Protein AF-0000000075924647 (afdb_homodimer)

pLDDT: mean 78.81, std 23.36, range [25.06, 97.94]

Foldseek 3Di:
DQPPPVLVVVLVVCVVPVDAAEEALADPVRQVVLLVQLVDPVSLVVSLVVVVVSCVNRVHQEYEYEQHALVCNVSSLSSLQVCCVRPVVRHFYEYEAEPDPVRCVRHPVVSRVVRGPYYHYDPVPPDPPDPPCCPPVVPPDPDPPPPD/DPPPPVLVVVLVVCVVPVDAAEEALADPVRQVVLLVQLVDPVSLVVSLVVVVVSCVNRVHQEYEYEQHALVCNVSSLSSLQVCCVRPVVRHFYEYEAEPDPVRCVRHPVVSRVVRGPYYHYDPVPPDPPDPPCCPPVVPPDPDPPPPD

Radius of gyration: 19.47 Å; Cα contacts (8 Å, |Δi|>4): 465; chains: 2; bounding box: 69×45×37 Å

Organism: Rhipicephalus microplus (NCBI:txid6941)

Secondary structure (DSSP, 8-state):
----HHHHHHHHHHHHHT-EEEEEEE-TT-HHHHHHHHT-HHHHHHHHHHHHHHHHHH--SEEEEEPPPGGGHHHHHHHHHHHHHHHTTTSEEEEEEE--HHHHTTS-HHHHHHH-SEEEEE-TT--SSS------TTS----S----/----HHHHHHHHHHHHHT-EEEEEEE-TT-HHHHHHHHT-HHHHHHHHHHHHHHHHHH--SEEEEEPPPGGGHHHHHHHHHHHHHHHTTTSEEEEEEE--HHHHTTS-HHHHHHH-SEEEEE-TT--SSS---TT-S-SS---S----

InterPro domains:
  IPR001223 Glycoside hydrolase family 18, catalytic domain [PF00704] (23-138)
  IPR017853 Glycoside hydrolase superfamily [SSF51445] (18-142)

Structure (mmCIF, N/CA/C/O backbone):
data_AF-0000000075924647-model_v1
#
loop_
_entity.id
_entity.type
_entity.pdbx_description
1 polymer 'GH18 domain-containing protein'
#
loop_
_atom_site.group_PDB
_atom_site.id
_atom_site.type_symbol
_atom_site.label_atom_id
_atom_site.label_alt_id
_atom_site.label_comp_id
_atom_site.label_asym_id
_atom_site.label_entity_id
_atom_site.label_seq_id
_atom_site.pdbx_PDB_ins_code
_atom_site.Cartn_x
_atom_site.Cartn_y
_atom_site.Cartn_z
_atom_site.occupancy
_atom_site.B_iso_or_equiv
_atom_site.auth_seq_id
_atom_site.auth_comp_id
_atom_site.auth_asym_id
_atom_site.auth_atom_id
_atom_site.pdbx_PDB_model_num
ATOM 1 N N . MET A 1 1 ? 24.219 -13.164 -2.479 1 27.59 1 MET A N 1
ATOM 2 C CA . MET A 1 1 ? 23.672 -12.047 -3.24 1 27.59 1 MET A CA 1
ATOM 3 C C . MET A 1 1 ? 23.078 -11 -2.309 1 27.59 1 MET A C 1
ATOM 5 O O . MET A 1 1 ? 22.156 -11.297 -1.538 1 27.59 1 MET A O 1
ATOM 9 N N . ALA A 1 2 ? 23.906 -10.18 -1.831 1 34.69 2 ALA A N 1
ATOM 10 C CA . ALA A 1 2 ? 23.484 -9.117 -0.918 1 34.69 2 ALA A CA 1
ATOM 11 C C . ALA A 1 2 ? 22.172 -8.484 -1.387 1 34.69 2 ALA A C 1
ATOM 13 O O . ALA A 1 2 ? 21.969 -8.273 -2.586 1 34.69 2 ALA A O 1
ATOM 14 N N . GLY A 1 3 ? 21.016 -8.742 -0.921 1 43.16 3 GLY A N 1
ATOM 15 C CA . GLY A 1 3 ? 19.75 -8.102 -1.27 1 43.16 3 GLY A CA 1
ATOM 16 C C . GLY A 1 3 ? 19.922 -6.66 -1.705 1 43.16 3 GLY A C 1
ATOM 17 O O . GLY A 1 3 ? 20.969 -6.059 -1.482 1 43.16 3 GLY A O 1
ATOM 18 N N . PRO A 1 4 ? 19.203 -6.25 -2.67 1 51.31 4 PRO A N 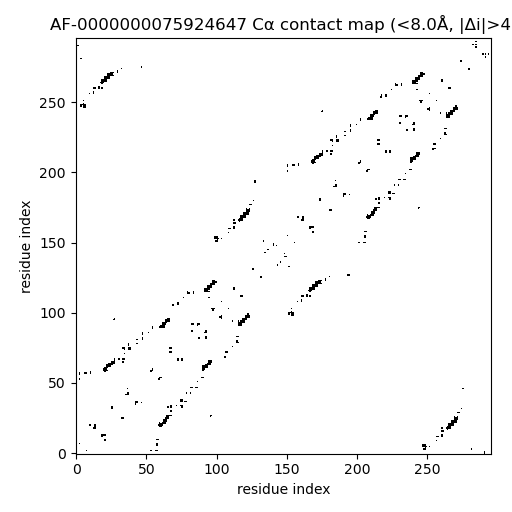1
ATOM 19 C CA . PRO A 1 4 ? 19.453 -4.867 -3.082 1 51.31 4 PRO A CA 1
ATOM 20 C C . PRO A 1 4 ? 19.625 -3.916 -1.896 1 51.31 4 PRO A C 1
ATOM 22 O O . PRO A 1 4 ? 18.984 -4.113 -0.854 1 51.31 4 PRO A O 1
ATOM 25 N N . GLU A 1 5 ? 20.797 -3.201 -1.923 1 58.12 5 GLU A N 1
ATOM 26 C CA . GLU A 1 5 ? 21.25 -2.225 -0.936 1 58.12 5 GLU A CA 1
ATOM 27 C C . GLU A 1 5 ? 20.078 -1.382 -0.423 1 58.12 5 GLU A C 1
ATOM 29 O O . GLU A 1 5 ? 19.969 -1.14 0.781 1 58.12 5 GLU A O 1
ATOM 34 N N . PRO A 1 6 ? 19.172 -1.123 -1.335 1 59.31 6 PRO A N 1
ATOM 35 C CA . PRO A 1 6 ? 18.125 -0.248 -0.796 1 59.31 6 PRO A CA 1
ATOM 36 C C . PRO A 1 6 ? 17.266 -0.94 0.252 1 59.31 6 PRO A C 1
ATOM 38 O O . PRO A 1 6 ? 16.922 -0.342 1.278 1 59.31 6 PRO A O 1
ATOM 41 N N . VAL A 1 7 ? 17.062 -2.207 0.023 1 66.06 7 VAL A N 1
ATOM 42 C CA . VAL A 1 7 ? 16.203 -2.922 0.96 1 66.06 7 VAL A CA 1
ATOM 43 C C . VAL A 1 7 ? 16.938 -3.121 2.285 1 66.06 7 VAL A C 1
ATOM 45 O O . VAL A 1 7 ? 16.312 -3.152 3.348 1 66.06 7 VAL A O 1
ATOM 48 N N . ARG A 1 8 ? 18.266 -3.039 2.148 1 74.25 8 ARG A N 1
ATOM 49 C CA . ARG A 1 8 ? 19.031 -3.195 3.379 1 74.25 8 ARG A CA 1
ATOM 50 C C . ARG A 1 8 ? 18.859 -1.988 4.293 1 74.25 8 ARG A C 1
ATOM 52 O O . ARG A 1 8 ? 18.797 -2.133 5.516 1 74.25 8 ARG A O 1
ATOM 59 N N . VAL A 1 9 ? 18.859 -0.876 3.658 1 79.38 9 VAL A N 1
ATOM 60 C CA . VAL A 1 9 ? 18.688 0.337 4.453 1 79.38 9 VAL A CA 1
ATOM 61 C C . VAL A 1 9 ? 17.312 0.353 5.094 1 79.38 9 VAL A C 1
ATOM 63 O O . VAL A 1 9 ? 17.156 0.744 6.254 1 79.38 9 VAL A O 1
ATOM 66 N N . LEU A 1 10 ? 16.359 -0.121 4.332 1 86.94 10 LEU A N 1
ATOM 67 C CA . LEU A 1 10 ? 15 -0.194 4.863 1 86.94 10 LEU A CA 1
ATOM 68 C C . LEU A 1 10 ? 14.914 -1.224 5.988 1 86.94 10 LEU A C 1
ATOM 70 O O . LEU A 1 10 ? 14.25 -0.987 7 1 86.94 10 LEU A O 1
ATOM 74 N N . TYR A 1 11 ? 15.68 -2.258 5.801 1 86 11 TYR A N 1
ATOM 75 C CA . TYR A 1 11 ? 15.719 -3.324 6.797 1 86 11 TYR A CA 1
ATOM 76 C C . TYR A 1 11 ? 16.344 -2.834 8.094 1 86 11 TYR A C 1
ATOM 78 O O . TYR A 1 11 ? 15.828 -3.102 9.18 1 86 11 TYR A O 1
ATOM 86 N N . THR A 1 12 ? 17.359 -2.123 7.984 1 86 12 THR A N 1
ATOM 87 C CA . THR A 1 12 ? 18.016 -1.58 9.172 1 86 12 THR A CA 1
ATOM 88 C C . THR A 1 12 ? 17.094 -0.59 9.891 1 86 12 THR A C 1
ATOM 90 O O . THR A 1 12 ? 17.016 -0.589 11.117 1 86 12 THR A O 1
ATOM 93 N N . GLY A 1 13 ? 16.484 0.26 9.164 1 86.56 13 GLY A N 1
ATOM 94 C CA . GLY A 1 13 ? 15.531 1.198 9.742 1 86.56 13 GLY A CA 1
ATOM 95 C C . GLY A 1 13 ? 14.43 0.52 10.531 1 86.56 13 GLY A C 1
ATOM 96 O O . GLY A 1 13 ? 14.078 0.962 11.625 1 86.56 13 GLY A O 1
ATOM 97 N N . ARG A 1 14 ? 13.883 -0.555 9.945 1 88.88 14 ARG A N 1
ATOM 98 C CA . ARG A 1 14 ? 12.828 -1.299 10.617 1 88.88 14 ARG A CA 1
ATOM 99 C C . ARG A 1 14 ? 13.328 -1.889 11.938 1 88.88 14 ARG A C 1
ATOM 101 O O . ARG A 1 14 ? 12.641 -1.822 12.953 1 88.88 14 ARG A O 1
ATOM 108 N N . LEU A 1 15 ? 14.531 -2.471 11.906 1 87.25 15 LEU A N 1
ATOM 109 C CA . LEU A 1 15 ? 15.078 -3.121 13.094 1 87.25 15 LEU A CA 1
ATOM 110 C C . LEU A 1 15 ? 15.32 -2.105 14.211 1 87.25 15 LEU A C 1
ATOM 112 O O . LEU A 1 15 ? 15.047 -2.387 15.375 1 87.25 15 LEU A O 1
ATOM 116 N N . LEU A 1 16 ? 15.703 -0.936 13.859 1 90.75 16 LEU A N 1
ATOM 117 C CA . LEU A 1 16 ? 16.094 0.077 14.836 1 90.75 16 LEU A CA 1
ATOM 118 C C . LEU A 1 16 ? 14.859 0.752 15.43 1 90.75 16 LEU A C 1
ATOM 120 O O . LEU A 1 16 ? 14.898 1.265 16.547 1 90.75 16 LEU A O 1
ATOM 124 N N . ASN A 1 17 ? 13.703 0.757 14.742 1 93.56 17 ASN A N 1
ATOM 125 C CA . ASN A 1 17 ? 12.578 1.587 15.148 1 93.56 17 ASN A CA 1
ATOM 126 C C . ASN A 1 17 ? 11.328 0.748 15.414 1 93.56 17 ASN A C 1
ATOM 128 O O . ASN A 1 17 ? 10.312 1.269 15.875 1 93.56 17 ASN A O 1
ATOM 132 N N . GLY A 1 18 ? 11.328 -0.566 15.125 1 93.88 18 GLY A N 1
ATOM 133 C CA . GLY A 1 18 ? 10.172 -1.422 15.328 1 93.88 18 GLY A CA 1
ATOM 134 C C . GLY A 1 18 ? 9.055 -1.165 14.336 1 93.88 18 GLY A C 1
ATOM 135 O O . GLY A 1 18 ? 7.871 -1.25 14.68 1 93.88 18 GLY A O 1
ATOM 136 N N . VAL A 1 19 ? 9.398 -0.705 13.148 1 95.69 19 VAL A N 1
ATOM 137 C CA . VAL A 1 19 ? 8.453 -0.4 12.086 1 95.69 19 VAL A CA 1
ATOM 138 C C . VAL A 1 19 ? 8.234 -1.636 11.211 1 95.69 19 VAL A C 1
ATOM 140 O O . VAL A 1 19 ? 9.172 -2.406 10.977 1 95.69 19 VAL A O 1
ATOM 143 N N . HIS A 1 20 ? 7.023 -1.851 10.82 1 95.62 20 HIS A N 1
ATOM 144 C CA . HIS A 1 20 ? 6.719 -2.934 9.891 1 95.62 20 HIS A CA 1
ATOM 145 C C . HIS A 1 20 ? 7.082 -2.551 8.461 1 95.62 20 HIS A C 1
ATOM 147 O O . HIS A 1 20 ? 6.863 -1.412 8.039 1 95.62 20 HIS A O 1
ATOM 153 N N . LEU A 1 21 ? 7.617 -3.527 7.789 1 94.44 21 LEU A N 1
ATOM 154 C CA . LEU A 1 21 ? 8.062 -3.309 6.418 1 94.44 21 LEU A CA 1
ATOM 155 C C . LEU A 1 21 ? 7.301 -4.207 5.449 1 94.44 21 LEU A C 1
ATOM 157 O O . LEU A 1 21 ? 7.242 -5.422 5.641 1 94.44 21 LEU A O 1
ATOM 161 N N . VAL A 1 22 ? 6.68 -3.566 4.418 1 94.81 22 VAL A N 1
ATOM 162 C CA . VAL A 1 22 ? 6 -4.328 3.377 1 94.81 22 VAL A CA 1
ATOM 163 C C . VAL A 1 22 ? 6.496 -3.881 2.002 1 94.81 22 VAL A C 1
ATOM 165 O O . VAL A 1 22 ? 7.117 -2.824 1.874 1 94.81 22 VAL A O 1
ATOM 168 N N . LEU A 1 23 ? 6.285 -4.77 1.056 1 92.5 23 LEU A N 1
ATOM 169 C CA . LEU A 1 23 ? 6.699 -4.508 -0.319 1 92.5 23 LEU A CA 1
ATOM 170 C C . LEU A 1 23 ? 5.488 -4.426 -1.244 1 92.5 23 LEU A C 1
ATOM 172 O O . LEU A 1 23 ? 4.57 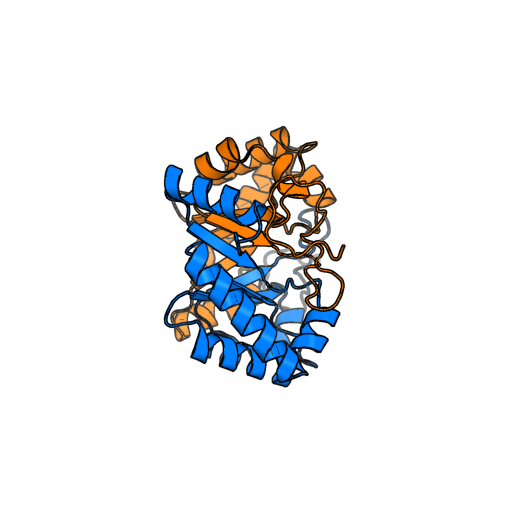-5.242 -1.141 1 92.5 23 LEU A O 1
ATOM 176 N N . SER A 1 24 ? 5.426 -3.379 -2.035 1 93.25 24 SER A N 1
ATOM 177 C CA . SER A 1 24 ? 4.539 -3.387 -3.197 1 93.25 24 SER A CA 1
ATOM 178 C C . SER A 1 24 ? 5.27 -3.883 -4.441 1 93.25 24 SER A C 1
ATOM 180 O O . SER A 1 24 ? 6.07 -3.154 -5.027 1 93.25 24 SER A O 1
ATOM 182 N N . ALA A 1 25 ? 5.016 -5.09 -4.836 1 92.5 25 ALA A N 1
ATOM 183 C CA . ALA A 1 25 ? 5.766 -5.758 -5.895 1 92.5 25 ALA A CA 1
ATOM 184 C C . ALA A 1 25 ? 5.281 -5.316 -7.273 1 92.5 25 ALA A C 1
ATOM 186 O O . ALA A 1 25 ? 6.066 -5.258 -8.227 1 92.5 25 ALA A O 1
ATOM 187 N N . ILE A 1 26 ? 4.004 -5.16 -7.414 1 91.56 26 ILE A N 1
ATOM 188 C CA . ILE A 1 26 ? 3.4 -4.613 -8.625 1 91.56 26 ILE A CA 1
ATOM 189 C C . ILE A 1 26 ? 2.344 -3.574 -8.25 1 91.56 26 ILE A C 1
ATOM 191 O O . ILE A 1 26 ? 1.341 -3.9 -7.613 1 91.56 26 ILE A O 1
ATOM 195 N N . SER A 1 27 ? 2.572 -2.389 -8.703 1 89.94 27 SER A N 1
ATOM 196 C CA . SER A 1 27 ? 1.678 -1.284 -8.367 1 89.94 27 SER A CA 1
ATOM 197 C C . SER A 1 27 ? 0.542 -1.173 -9.383 1 89.94 27 SER A C 1
ATOM 199 O O . SER A 1 27 ? 0.642 -1.691 -10.5 1 89.94 27 SER A O 1
ATOM 201 N N . PRO A 1 28 ? -0.517 -0.508 -8.953 1 87.94 28 PRO A N 1
ATOM 202 C CA . PRO A 1 28 ? -1.66 -0.375 -9.859 1 87.94 28 PRO A CA 1
ATOM 203 C C . PRO A 1 28 ? -1.29 0.292 -11.18 1 87.94 28 PRO A C 1
ATOM 205 O O . PRO A 1 28 ? -1.925 0.033 -12.211 1 87.94 28 PRO A O 1
ATOM 208 N N . ASN A 1 29 ? -0.337 1.113 -11.227 1 84.44 29 ASN A N 1
ATOM 209 C CA . ASN A 1 29 ? 0.046 1.814 -12.445 1 84.44 29 ASN A CA 1
ATOM 210 C C . ASN A 1 29 ? 0.924 0.945 -13.344 1 84.44 29 ASN A C 1
ATOM 212 O O . ASN A 1 29 ? 1.36 1.384 -14.406 1 84.44 29 ASN A O 1
ATOM 216 N N . GLU A 1 30 ? 1.145 -0.291 -12.961 1 88.44 30 GLU A N 1
ATOM 217 C CA . GLU A 1 30 ? 1.952 -1.23 -13.734 1 88.44 30 GLU A CA 1
ATOM 218 C C . GLU A 1 30 ? 1.093 -2.348 -14.312 1 88.44 30 GLU A C 1
ATOM 220 O O . GLU A 1 30 ? 1.445 -3.525 -14.219 1 88.44 30 GLU A O 1
ATOM 225 N N . SER A 1 31 ? 0.057 -1.93 -14.969 1 87.19 31 SER A N 1
ATOM 226 C CA . SER A 1 31 ? -0.905 -2.896 -15.484 1 87.19 31 SER A CA 1
ATOM 227 C C . SER A 1 31 ? -0.276 -3.779 -16.562 1 87.19 31 SER A C 1
ATOM 229 O O . SER A 1 31 ? -0.582 -4.969 -16.641 1 87.19 31 SER A O 1
ATOM 231 N N . ALA A 1 32 ? 0.554 -3.209 -17.422 1 87.81 32 ALA A N 1
ATOM 232 C CA . ALA A 1 32 ? 1.22 -3.994 -18.453 1 87.81 32 ALA A CA 1
ATOM 233 C C . ALA A 1 32 ? 2.137 -5.047 -17.844 1 87.81 32 ALA A C 1
ATOM 235 O O . ALA A 1 32 ? 2.143 -6.203 -18.281 1 87.81 32 ALA A O 1
ATOM 236 N N . ARG A 1 33 ? 2.852 -4.66 -16.797 1 89 33 ARG A N 1
ATOM 237 C CA . ARG A 1 33 ? 3.74 -5.59 -16.109 1 89 33 ARG A CA 1
ATOM 238 C C . ARG A 1 33 ? 2.947 -6.684 -15.398 1 89 33 ARG A C 1
ATOM 240 O O . ARG A 1 33 ? 3.322 -7.855 -15.445 1 89 33 ARG A O 1
ATOM 247 N N . LEU A 1 34 ? 1.915 -6.293 -14.844 1 92.88 34 LEU A N 1
ATOM 248 C CA . LEU A 1 34 ? 1.05 -7.273 -14.195 1 92.88 34 LEU A CA 1
ATOM 249 C C . LEU A 1 34 ? 0.555 -8.305 -15.203 1 92.88 34 LEU A C 1
ATOM 251 O O . LEU A 1 34 ? 0.627 -9.516 -14.945 1 92.88 34 LEU A O 1
ATOM 255 N N . SER A 1 35 ? 0.053 -7.785 -16.297 1 92.38 35 SER A N 1
ATOM 256 C CA . SER A 1 35 ? -0.465 -8.672 -17.328 1 92.38 35 SER A CA 1
ATOM 257 C C . SER A 1 35 ? 0.605 -9.648 -17.812 1 92.38 35 SER A C 1
ATOM 259 O O . SER A 1 35 ? 0.343 -10.844 -17.953 1 92.38 35 SER A O 1
ATOM 261 N N . GLU A 1 36 ? 1.773 -9.141 -17.984 1 91.38 36 GLU A N 1
ATOM 262 C CA . GLU A 1 36 ? 2.887 -9.953 -18.469 1 91.38 36 GLU A CA 1
ATOM 263 C C . GLU A 1 36 ? 3.236 -11.055 -17.469 1 91.38 36 GLU A C 1
ATOM 265 O O . GLU A 1 36 ? 3.43 -12.211 -17.859 1 91.38 36 GLU A O 1
ATOM 270 N N . ILE A 1 37 ? 3.291 -10.766 -16.25 1 93.12 37 ILE A N 1
ATOM 271 C CA . ILE A 1 37 ? 3.711 -11.711 -15.219 1 93.12 37 ILE A CA 1
ATOM 272 C C . ILE A 1 37 ? 2.58 -12.703 -14.938 1 93.12 37 ILE A C 1
ATOM 274 O O . ILE A 1 37 ? 2.799 -13.914 -14.922 1 93.12 37 ILE A O 1
ATOM 278 N N . ALA A 1 38 ? 1.378 -12.18 -14.797 1 94.81 38 ALA A N 1
ATOM 279 C CA . ALA A 1 38 ? 0.235 -13.016 -14.43 1 94.81 38 ALA A CA 1
ATOM 280 C C . ALA A 1 38 ? -0.099 -14.008 -15.539 1 94.81 38 ALA A C 1
ATOM 282 O O . ALA A 1 38 ? -0.586 -15.109 -15.273 1 94.81 38 ALA A O 1
ATOM 283 N N . GLY A 1 39 ? 0.157 -13.609 -16.766 1 93.5 39 GLY A N 1
ATOM 284 C CA . GLY A 1 39 ? -0.236 -14.43 -17.906 1 93.5 39 GLY A CA 1
ATOM 285 C C . GLY A 1 39 ? 0.818 -15.445 -18.297 1 93.5 39 GLY A C 1
ATOM 286 O O . GLY A 1 39 ? 0.635 -16.203 -19.266 1 93.5 39 GLY A O 1
ATOM 287 N N . ASN A 1 40 ? 1.896 -15.508 -17.594 1 94 40 ASN A N 1
ATOM 288 C CA . ASN A 1 40 ? 3.021 -16.359 -17.953 1 94 40 ASN A CA 1
ATOM 289 C C . ASN A 1 40 ? 3.545 -17.141 -16.75 1 94 40 ASN A C 1
ATOM 291 O O . ASN A 1 40 ? 4.078 -16.547 -15.805 1 94 40 ASN A O 1
ATOM 295 N N . ALA A 1 41 ? 3.469 -18.531 -16.828 1 93.88 41 ALA A N 1
ATOM 296 C CA . ALA A 1 41 ? 3.812 -19.391 -15.703 1 93.88 41 ALA A CA 1
ATOM 297 C C . ALA A 1 41 ? 5.277 -19.219 -15.312 1 93.88 41 ALA A C 1
ATOM 299 O O . ALA A 1 41 ? 5.613 -19.219 -14.125 1 93.88 41 ALA A O 1
ATOM 300 N N . LYS A 1 42 ? 6.156 -19.062 -16.266 1 93.69 42 LYS A N 1
ATOM 301 C CA . LYS A 1 42 ? 7.582 -18.891 -15.984 1 93.69 42 LYS A CA 1
ATOM 302 C C . LYS A 1 42 ? 7.84 -17.562 -15.266 1 93.69 42 LYS A C 1
ATOM 304 O O . LYS A 1 42 ? 8.648 -17.5 -14.336 1 93.69 42 LYS A O 1
ATOM 309 N N . ARG A 1 43 ? 7.156 -16.516 -15.672 1 92.56 43 ARG A N 1
ATOM 310 C CA . ARG A 1 43 ? 7.332 -15.211 -15.047 1 92.56 43 ARG A CA 1
ATOM 311 C C . ARG A 1 43 ? 6.73 -15.188 -13.641 1 92.56 43 ARG A C 1
ATOM 313 O O . ARG A 1 43 ? 7.27 -14.539 -12.742 1 92.56 43 ARG A O 1
ATOM 320 N N . ARG A 1 44 ? 5.633 -15.961 -13.477 1 94.06 44 ARG A N 1
ATOM 321 C CA . ARG A 1 44 ? 5.082 -16.094 -12.133 1 94.06 44 ARG A CA 1
ATOM 322 C C . ARG A 1 44 ? 6.082 -16.766 -11.188 1 94.06 44 ARG A C 1
ATOM 324 O O . ARG A 1 44 ? 6.316 -16.281 -10.078 1 94.06 44 ARG A O 1
ATOM 331 N N . THR A 1 45 ? 6.66 -17.75 -11.68 1 93.38 45 THR A N 1
ATOM 332 C CA . THR A 1 45 ? 7.621 -18.5 -10.875 1 93.38 45 THR A CA 1
ATOM 333 C C . THR A 1 45 ? 8.828 -17.641 -10.531 1 93.38 45 THR A C 1
ATOM 335 O O . THR A 1 45 ? 9.328 -17.672 -9.406 1 93.38 45 THR A O 1
ATOM 338 N N . LYS A 1 46 ? 9.281 -16.859 -11.461 1 91.75 46 LYS A N 1
ATOM 339 C CA . LYS A 1 46 ? 10.414 -15.969 -11.227 1 91.75 46 LYS A CA 1
ATOM 340 C C . LYS A 1 46 ? 10.078 -14.922 -10.172 1 91.75 46 LYS A C 1
ATOM 342 O O . LYS A 1 46 ? 10.883 -14.641 -9.281 1 91.75 46 LYS A O 1
ATOM 347 N N . LEU A 1 47 ? 8.922 -14.32 -10.328 1 91.12 47 LEU A N 1
ATOM 348 C CA . LEU A 1 47 ? 8.5 -13.344 -9.328 1 91.12 47 LEU A CA 1
ATOM 349 C C . LEU A 1 47 ? 8.445 -13.977 -7.945 1 91.12 47 LEU A C 1
ATOM 351 O O . LEU A 1 47 ? 8.945 -13.398 -6.977 1 91.12 47 LEU A O 1
ATOM 355 N N . LEU A 1 48 ? 7.836 -15.172 -7.863 1 93.38 48 LEU A N 1
ATOM 356 C CA . LEU A 1 48 ? 7.719 -15.867 -6.582 1 93.38 48 LEU A CA 1
ATOM 357 C C . LEU A 1 48 ? 9.094 -16.125 -5.977 1 93.38 48 LEU A C 1
ATOM 359 O O . LEU A 1 48 ? 9.297 -15.922 -4.781 1 93.38 48 LEU A O 1
ATOM 363 N N . SER A 1 49 ? 9.992 -16.531 -6.777 1 91.06 49 SER A N 1
ATOM 364 C CA . SER A 1 49 ? 11.352 -16.797 -6.312 1 91.06 49 SER A CA 1
ATOM 365 C C . SER A 1 49 ? 12.023 -15.523 -5.801 1 91.06 49 SER A C 1
ATOM 367 O O . SER A 1 49 ? 12.688 -15.547 -4.762 1 91.06 49 SER A O 1
ATOM 369 N N . GLN A 1 50 ? 11.797 -14.461 -6.465 1 87 50 GLN A N 1
ATOM 370 C CA . GLN A 1 50 ? 12.359 -13.18 -6.055 1 87 50 GLN A CA 1
ATOM 371 C C . GLN A 1 50 ? 11.766 -12.711 -4.727 1 87 50 GLN A C 1
ATOM 373 O O . GLN A 1 50 ? 12.5 -12.289 -3.828 1 87 50 GLN A O 1
ATOM 378 N N . LEU A 1 51 ? 10.523 -12.836 -4.648 1 89.31 51 LEU A N 1
ATOM 379 C CA . LEU A 1 51 ? 9.852 -12.391 -3.434 1 89.31 51 LEU A CA 1
ATOM 380 C C . LEU A 1 51 ? 10.234 -13.266 -2.246 1 89.31 51 LEU A C 1
ATOM 382 O O . LEU A 1 51 ? 10.414 -12.766 -1.133 1 89.31 51 LEU A O 1
ATOM 386 N N . ARG A 1 52 ? 10.328 -14.492 -2.502 1 89.81 52 ARG A N 1
ATOM 387 C CA . ARG A 1 52 ? 10.758 -15.406 -1.45 1 89.81 52 ARG A CA 1
ATOM 388 C C 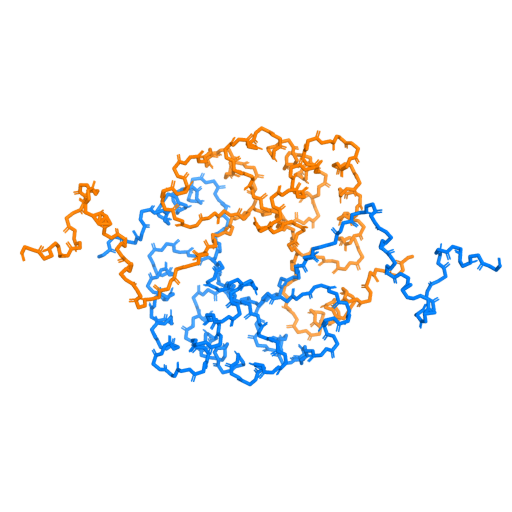. ARG A 1 52 ? 12.156 -15.047 -0.95 1 89.81 52 ARG A C 1
ATOM 390 O O . ARG A 1 52 ? 12.391 -14.984 0.258 1 89.81 52 ARG A O 1
ATOM 397 N N . THR A 1 53 ? 13.023 -14.82 -1.865 1 84.81 53 THR A N 1
ATOM 398 C CA . THR A 1 53 ? 14.391 -14.453 -1.519 1 84.81 53 THR A CA 1
ATOM 399 C C . THR A 1 53 ? 14.414 -13.164 -0.696 1 84.81 53 THR A C 1
ATOM 401 O O . THR A 1 53 ? 15.094 -13.094 0.329 1 84.81 53 THR A O 1
ATOM 404 N N . TRP A 1 54 ? 13.641 -12.195 -1.13 1 82 54 TRP A N 1
ATOM 405 C CA . TRP A 1 54 ? 13.602 -10.922 -0.42 1 82 54 TRP A CA 1
ATOM 406 C C . TRP A 1 54 ? 12.961 -11.086 0.956 1 82 54 TRP A C 1
ATOM 408 O O . TRP A 1 54 ? 13.43 -10.5 1.936 1 82 54 TRP A O 1
ATOM 418 N N . ALA A 1 55 ? 11.898 -11.836 1.006 1 82.69 55 ALA A N 1
ATOM 419 C CA . ALA A 1 55 ? 11.219 -12.07 2.277 1 82.69 55 ALA A CA 1
ATOM 420 C C . ALA A 1 55 ? 12.148 -12.727 3.287 1 82.69 55 ALA A C 1
ATOM 422 O O . ALA A 1 55 ? 12.164 -12.359 4.465 1 82.69 55 ALA A O 1
ATOM 423 N N . LEU A 1 56 ? 12.938 -13.672 2.852 1 78.88 56 LEU A N 1
ATOM 424 C CA . LEU A 1 56 ? 13.859 -14.398 3.727 1 78.88 56 LEU A CA 1
ATOM 425 C C . LEU A 1 56 ? 15.023 -13.508 4.145 1 78.88 56 LEU A C 1
ATOM 427 O O . LEU A 1 56 ? 15.477 -13.57 5.289 1 78.88 56 LEU A O 1
ATOM 431 N N . ARG A 1 57 ? 15.398 -12.625 3.34 1 80.44 57 ARG A N 1
ATOM 432 C CA . ARG A 1 57 ? 16.594 -11.828 3.592 1 80.44 57 ARG A CA 1
ATOM 433 C C . ARG A 1 57 ? 16.266 -10.602 4.441 1 80.44 57 ARG A C 1
ATOM 435 O O . ARG A 1 57 ? 17.047 -10.203 5.297 1 80.44 57 ARG A O 1
ATOM 442 N N . TYR A 1 58 ? 15.109 -9.984 4.227 1 82.94 58 TYR A N 1
ATOM 443 C CA . TYR A 1 58 ? 14.859 -8.68 4.828 1 82.94 58 TYR A CA 1
ATOM 444 C C . TYR A 1 58 ? 13.664 -8.734 5.77 1 82.94 58 TYR A C 1
ATOM 446 O O . TYR A 1 58 ? 13.25 -7.707 6.316 1 82.94 58 TYR A O 1
ATOM 454 N N . ASP A 1 59 ? 13.086 -9.844 5.91 1 86.94 59 ASP A N 1
ATOM 455 C CA . ASP A 1 59 ? 12.047 -10.094 6.902 1 86.94 59 ASP A CA 1
ATOM 456 C C . ASP A 1 59 ? 10.852 -9.164 6.691 1 86.94 59 ASP A C 1
ATOM 458 O O . ASP A 1 59 ? 10.398 -8.508 7.633 1 86.94 59 ASP A O 1
ATOM 462 N N . PHE A 1 60 ? 10.445 -9.102 5.504 1 90.56 60 PHE A N 1
ATOM 463 C CA . PHE A 1 60 ? 9.25 -8.32 5.195 1 90.56 60 PHE A CA 1
ATOM 464 C C . PHE A 1 60 ? 8.039 -8.891 5.918 1 90.56 60 PHE A C 1
ATOM 466 O O . PHE A 1 60 ? 7.918 -10.102 6.086 1 90.56 60 PHE A O 1
ATOM 473 N N . ASP A 1 61 ? 7.164 -7.98 6.273 1 94.56 61 ASP A N 1
ATOM 474 C CA . ASP A 1 61 ? 5.934 -8.391 6.945 1 94.56 61 ASP A CA 1
ATOM 475 C C . ASP A 1 61 ? 4.848 -8.75 5.934 1 94.56 61 ASP A C 1
ATOM 477 O O . ASP A 1 61 ? 3.873 -9.422 6.277 1 94.56 61 ASP A O 1
ATOM 481 N N . GLY A 1 62 ? 5.031 -8.305 4.68 1 95.56 62 GLY A N 1
ATOM 482 C CA . GLY A 1 62 ? 4.027 -8.594 3.67 1 95.56 62 GLY A CA 1
ATOM 483 C C . GLY A 1 62 ? 4.406 -8.094 2.289 1 95.56 62 GLY A C 1
ATOM 484 O O . GLY A 1 62 ? 5.359 -7.328 2.143 1 95.56 62 GLY A O 1
ATOM 485 N N . VAL A 1 63 ? 3.68 -8.648 1.313 1 95.44 63 VAL A N 1
ATOM 486 C CA . VAL A 1 63 ? 3.811 -8.203 -0.07 1 95.44 63 VAL A CA 1
ATOM 487 C C . VAL A 1 63 ? 2.439 -7.816 -0.621 1 95.44 63 VAL A C 1
ATOM 489 O O . VAL A 1 63 ? 1.451 -8.516 -0.386 1 95.44 63 VAL A O 1
ATOM 492 N N . PHE A 1 64 ? 2.434 -6.688 -1.228 1 96.44 64 PHE A N 1
ATOM 493 C CA . PHE A 1 64 ? 1.235 -6.215 -1.911 1 96.44 64 PHE A CA 1
ATOM 494 C C . PHE A 1 64 ? 1.417 -6.273 -3.424 1 96.44 64 PHE A C 1
ATOM 496 O O . PHE A 1 64 ? 2.492 -5.953 -3.938 1 96.44 64 PHE A O 1
ATOM 503 N N . VAL A 1 65 ? 0.387 -6.664 -4.062 1 95.5 65 VAL A N 1
ATOM 504 C CA . VAL A 1 65 ? 0.322 -6.691 -5.52 1 95.5 65 VAL A CA 1
ATOM 505 C C . VAL A 1 65 ? -1.007 -6.102 -5.988 1 95.5 65 VAL A C 1
ATOM 507 O O . VAL A 1 65 ? -2.057 -6.379 -5.402 1 95.5 65 VAL A O 1
ATOM 510 N N . ALA A 1 66 ? -0.993 -5.34 -7.086 1 94.31 66 ALA A N 1
ATOM 511 C CA . ALA A 1 66 ? -2.238 -4.859 -7.68 1 94.31 66 ALA A CA 1
ATOM 512 C C . ALA A 1 66 ? -3.113 -6.02 -8.141 1 94.31 66 ALA A C 1
ATOM 514 O O . ALA A 1 66 ? -2.619 -6.969 -8.75 1 94.31 66 ALA A O 1
ATOM 515 N N . TRP A 1 67 ? -4.34 -5.941 -7.789 1 95.25 67 TRP A N 1
ATOM 516 C CA . TRP A 1 67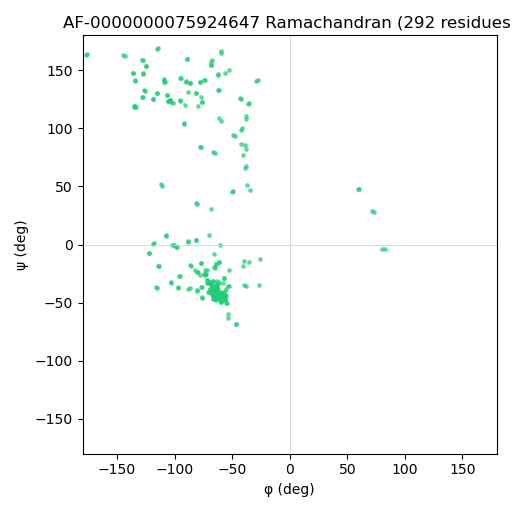 ? -5.277 -6.871 -8.406 1 95.25 67 TRP A CA 1
ATOM 517 C C . TRP A 1 67 ? -5.703 -6.383 -9.781 1 95.25 67 TRP A C 1
ATOM 519 O O . TRP A 1 67 ? -6.098 -5.227 -9.945 1 95.25 67 TRP A O 1
ATOM 529 N N . GLY A 1 68 ? -5.637 -7.18 -10.711 1 91.12 68 GLY A N 1
ATOM 530 C CA . GLY A 1 68 ? -5.879 -6.793 -12.086 1 91.12 68 GLY A CA 1
ATOM 531 C C . GLY A 1 68 ? -7.328 -6.434 -12.359 1 91.12 68 GLY A C 1
ATOM 532 O O . GLY A 1 68 ? -8.234 -6.922 -11.68 1 91.12 68 GLY A O 1
ATOM 533 N N . ALA A 1 69 ? -7.488 -5.59 -13.391 1 87.88 69 ALA A N 1
ATOM 534 C CA . ALA A 1 69 ? -8.82 -5.238 -13.867 1 87.88 69 ALA A CA 1
ATOM 535 C C . ALA A 1 69 ? -9.586 -6.477 -14.328 1 87.88 69 ALA A C 1
ATOM 537 O O . ALA A 1 69 ? -8.992 -7.547 -14.508 1 87.88 69 ALA A O 1
ATOM 538 N N . PRO A 1 70 ? -10.859 -6.309 -14.508 1 85.56 70 PRO A N 1
ATOM 539 C CA . PRO A 1 70 ? -11.711 -7.465 -14.805 1 85.56 70 PRO A CA 1
ATOM 540 C C . PRO A 1 70 ? -11.211 -8.266 -16 1 85.56 70 PRO A C 1
ATOM 542 O O . PRO A 1 70 ? -11.281 -9.5 -16 1 85.56 70 PRO A O 1
ATOM 545 N N . ARG A 1 71 ? -10.695 -7.617 -16.938 1 86.12 71 ARG A N 1
ATOM 546 C CA . ARG A 1 71 ? -10.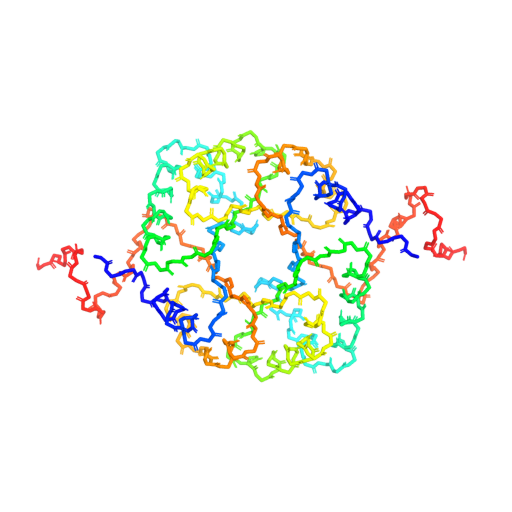188 -8.336 -18.109 1 86.12 71 ARG A CA 1
ATOM 547 C C . ARG A 1 71 ? -9.008 -9.227 -17.734 1 86.12 71 ARG A C 1
ATOM 549 O O . ARG A 1 71 ? -8.68 -10.172 -18.453 1 86.12 71 ARG A O 1
ATOM 556 N N . GLU A 1 72 ? -8.383 -8.922 -16.609 1 90.31 72 GLU A N 1
ATOM 557 C CA . GLU A 1 72 ? -7.203 -9.641 -16.141 1 90.31 72 GLU A CA 1
ATOM 558 C C . GLU A 1 72 ? -7.531 -10.523 -14.938 1 90.31 72 GLU A C 1
ATOM 560 O O . GLU A 1 72 ? -6.633 -11.094 -14.312 1 90.31 72 GLU A O 1
ATOM 565 N N . ALA A 1 73 ? -8.758 -10.641 -14.633 1 85.31 73 ALA A N 1
ATOM 566 C CA . ALA A 1 73 ? -9.18 -11.195 -13.352 1 85.31 73 ALA A CA 1
ATOM 567 C C . ALA A 1 73 ? -8.68 -12.633 -13.195 1 85.31 73 ALA A C 1
ATOM 569 O O . ALA A 1 73 ? -8.109 -12.984 -12.156 1 85.31 73 ALA A O 1
ATOM 570 N N . ASN A 1 74 ? -8.859 -13.469 -14.195 1 89.62 74 ASN A N 1
ATOM 571 C CA . ASN A 1 74 ? -8.461 -14.867 -14.094 1 89.62 74 ASN A CA 1
ATOM 572 C C . ASN A 1 74 ? -6.949 -15.016 -13.93 1 89.62 74 ASN A C 1
ATOM 574 O O . ASN A 1 74 ? -6.48 -15.773 -13.086 1 89.62 74 ASN A O 1
ATOM 578 N N . ARG A 1 75 ? -6.223 -14.305 -14.703 1 93.94 75 ARG A N 1
ATOM 579 C CA . ARG A 1 75 ? -4.766 -14.359 -14.633 1 93.94 75 ARG A CA 1
ATOM 580 C C . ARG A 1 75 ? -4.27 -13.836 -13.289 1 93.94 75 ARG A C 1
ATOM 582 O O . ARG A 1 75 ? -3.369 -14.414 -12.68 1 93.94 75 ARG A O 1
ATOM 589 N N . THR A 1 76 ? -4.832 -12.836 -12.875 1 94.75 76 THR A N 1
ATOM 590 C CA . THR A 1 76 ? -4.422 -12.25 -11.602 1 94.75 76 THR A CA 1
ATOM 591 C C . THR A 1 76 ? -4.766 -13.188 -10.445 1 94.75 76 THR A C 1
ATOM 593 O O . THR A 1 76 ? -3.982 -13.328 -9.5 1 94.75 76 THR A O 1
ATOM 596 N N . ALA A 1 77 ? -5.934 -13.797 -10.539 1 93.19 77 ALA A N 1
ATOM 597 C CA . ALA A 1 77 ? -6.297 -14.773 -9.516 1 93.19 77 ALA A CA 1
ATOM 598 C C . ALA A 1 77 ? -5.281 -15.914 -9.453 1 93.19 77 ALA A C 1
ATOM 600 O O . ALA A 1 77 ? -4.922 -16.375 -8.367 1 93.19 77 ALA A O 1
ATOM 601 N N . ALA A 1 78 ? -4.836 -16.375 -10.586 1 94.81 78 ALA A N 1
ATOM 602 C CA . ALA A 1 78 ? -3.822 -17.422 -10.625 1 94.81 78 ALA A CA 1
ATOM 603 C C . ALA A 1 78 ? -2.525 -16.969 -9.969 1 94.81 78 ALA A C 1
ATOM 605 O O . ALA A 1 78 ? -1.896 -17.734 -9.227 1 94.81 78 ALA A O 1
ATOM 606 N N . LEU A 1 79 ? -2.115 -15.797 -10.227 1 97 79 LEU A N 1
ATOM 607 C CA . LEU A 1 79 ? -0.927 -15.234 -9.594 1 97 79 LEU A CA 1
ATOM 608 C C . LEU A 1 79 ? -1.088 -15.203 -8.078 1 97 79 LEU A C 1
ATOM 610 O O . LEU A 1 79 ? -0.19 -15.617 -7.344 1 97 79 LEU A O 1
ATOM 614 N N . PHE A 1 80 ? -2.195 -14.773 -7.613 1 97.81 80 PHE A N 1
ATOM 615 C CA . PHE A 1 80 ? -2.41 -14.656 -6.176 1 97.81 80 PHE A CA 1
ATOM 616 C C . PHE A 1 80 ? -2.488 -16.031 -5.523 1 97.81 80 PHE A C 1
ATOM 618 O O . PHE A 1 80 ? -2.031 -16.219 -4.391 1 97.81 80 PHE A O 1
ATOM 625 N N . ARG A 1 81 ? -3.111 -16.969 -6.215 1 95.56 81 ARG A N 1
ATOM 626 C CA . ARG A 1 81 ? -3.096 -18.312 -5.68 1 95.56 81 ARG A CA 1
ATOM 627 C C . ARG A 1 81 ? -1.667 -18.812 -5.5 1 95.56 81 ARG A C 1
ATOM 629 O O . ARG A 1 81 ? -1.339 -19.422 -4.473 1 95.56 81 ARG A O 1
ATOM 636 N N . ALA A 1 82 ? -0.853 -18.594 -6.441 1 96.5 82 ALA A N 1
ATOM 637 C CA . ALA A 1 82 ? 0.553 -18.984 -6.348 1 96.5 82 ALA A CA 1
ATOM 638 C C . ALA A 1 82 ? 1.246 -18.25 -5.195 1 96.5 82 ALA A C 1
ATOM 640 O O . ALA A 1 82 ? 2.029 -18.859 -4.457 1 96.5 82 ALA A O 1
ATOM 641 N N . LEU A 1 83 ? 1.002 -16.984 -5.074 1 97 83 LEU A N 1
ATOM 642 C CA . LEU A 1 83 ? 1.561 -16.188 -3.984 1 97 83 LEU A CA 1
ATOM 643 C C . LEU A 1 83 ? 1.161 -16.766 -2.631 1 97 83 LEU A C 1
ATOM 645 O O . LEU A 1 83 ? 2.01 -16.953 -1.755 1 97 83 LEU A O 1
ATOM 649 N N . VAL A 1 84 ? -0.122 -17.062 -2.49 1 97.19 84 VAL A N 1
ATOM 650 C CA . VAL A 1 84 ? -0.661 -17.547 -1.223 1 97.19 84 VAL A CA 1
ATOM 651 C C . VAL A 1 84 ? -0.062 -18.922 -0.895 1 97.19 84 VAL A C 1
ATOM 653 O O . VAL A 1 84 ? 0.404 -19.141 0.224 1 97.19 84 VAL A O 1
ATOM 656 N N . GLU A 1 85 ? -0.027 -19.734 -1.835 1 95.81 85 GLU A N 1
ATOM 657 C CA . GLU A 1 85 ? 0.482 -21.078 -1.621 1 95.81 85 GLU A CA 1
ATOM 658 C C . GLU A 1 85 ? 1.958 -21.062 -1.235 1 95.81 85 GLU A C 1
ATOM 660 O O . GLU A 1 85 ? 2.385 -21.797 -0.348 1 95.81 85 GLU A O 1
ATOM 665 N N . ASP A 1 86 ? 2.674 -20.203 -1.75 1 95.5 86 ASP A N 1
ATOM 666 C CA . ASP A 1 86 ? 4.125 -20.25 -1.605 1 95.5 86 ASP A CA 1
ATOM 667 C C . ASP A 1 86 ? 4.594 -19.344 -0.463 1 95.5 86 ASP A C 1
ATOM 669 O O . ASP A 1 86 ? 5.523 -19.688 0.265 1 95.5 86 ASP A O 1
ATOM 673 N N . LEU A 1 87 ? 3.938 -18.188 -0.29 1 96.25 87 LEU A N 1
ATOM 674 C CA . LEU A 1 87 ? 4.566 -17.156 0.526 1 96.25 87 LEU A CA 1
ATOM 675 C C . LEU A 1 87 ? 3.762 -16.906 1.796 1 96.25 87 LEU A C 1
ATOM 677 O O . LEU A 1 87 ? 4.281 -16.359 2.766 1 96.25 87 LEU A O 1
ATOM 681 N N . ARG A 1 88 ? 2.51 -17.297 1.841 1 95.38 88 ARG A N 1
ATOM 682 C CA . ARG A 1 88 ? 1.645 -16.938 2.961 1 95.38 88 ARG A CA 1
ATOM 683 C C . ARG A 1 88 ? 2.178 -17.516 4.27 1 95.38 88 ARG A C 1
ATOM 685 O O . ARG A 1 88 ? 1.984 -16.922 5.336 1 95.38 88 ARG A O 1
ATOM 692 N N . PRO A 1 89 ? 2.811 -18.672 4.289 1 93.69 89 PRO A N 1
ATOM 693 C CA . PRO A 1 89 ? 3.361 -19.188 5.547 1 93.69 89 PRO A CA 1
ATOM 694 C C . PRO A 1 89 ? 4.426 -18.25 6.137 1 93.69 89 PRO A C 1
ATOM 696 O O . PRO A 1 89 ? 4.734 -18.344 7.328 1 93.69 89 PRO A O 1
ATOM 699 N N . ARG A 1 90 ? 4.957 -17.297 5.375 1 91.38 90 ARG A N 1
ATOM 700 C CA . ARG A 1 90 ? 6.086 -16.484 5.816 1 91.38 90 ARG A CA 1
ATOM 701 C C . ARG A 1 90 ? 5.695 -15.023 5.941 1 91.38 90 ARG A C 1
ATOM 703 O O . ARG A 1 90 ? 6.219 -14.305 6.797 1 91.38 90 ARG A O 1
ATOM 710 N N . LEU A 1 91 ? 4.848 -14.594 5.043 1 93.81 91 LEU A N 1
ATOM 711 C CA . LEU A 1 91 ? 4.488 -13.18 5.047 1 93.81 91 LEU A CA 1
ATOM 712 C C . LEU A 1 91 ? 3.027 -12.992 4.648 1 93.81 91 LEU A C 1
ATOM 714 O O . LEU A 1 91 ? 2.408 -13.898 4.09 1 93.81 91 LEU A O 1
ATOM 718 N N . ASN A 1 92 ? 2.477 -11.82 4.934 1 96.5 92 ASN A N 1
ATOM 719 C CA . ASN A 1 92 ? 1.117 -11.453 4.551 1 96.5 92 ASN A CA 1
ATOM 720 C C . ASN A 1 92 ? 1.018 -11.141 3.062 1 96.5 92 ASN A C 1
ATOM 722 O O . ASN A 1 92 ? 1.945 -10.578 2.477 1 96.5 92 ASN A O 1
ATOM 726 N N . ILE A 1 93 ? -0.082 -11.586 2.537 1 97.94 93 ILE A N 1
ATOM 727 C CA . ILE A 1 93 ? -0.363 -11.281 1.138 1 97.94 93 ILE A CA 1
ATOM 728 C C . ILE A 1 93 ? -1.466 -10.234 1.049 1 97.94 93 ILE A C 1
ATOM 730 O O . ILE A 1 93 ? -2.537 -10.391 1.639 1 97.94 93 ILE A O 1
ATOM 734 N N . GLY A 1 94 ? -1.202 -9.18 0.295 1 97.75 94 GLY A N 1
ATOM 735 C CA . GLY A 1 94 ? -2.174 -8.109 0.143 1 97.75 94 GLY A CA 1
ATOM 736 C C . GLY A 1 94 ? -2.467 -7.773 -1.307 1 97.75 94 GLY A C 1
ATOM 737 O O . GLY A 1 94 ? -1.577 -7.84 -2.158 1 97.75 94 GLY A O 1
ATOM 738 N N . ALA A 1 95 ? -3.66 -7.391 -1.533 1 97.06 95 ALA A N 1
ATOM 739 C CA . ALA A 1 95 ? -4.09 -6.898 -2.84 1 97.06 95 ALA A CA 1
ATOM 740 C C . ALA A 1 95 ? -4.352 -5.395 -2.801 1 97.06 95 ALA A C 1
ATOM 742 O O . ALA A 1 95 ? -4.875 -4.875 -1.812 1 97.06 95 ALA A O 1
ATOM 743 N N . ILE A 1 96 ? -3.99 -4.73 -3.844 1 95.06 96 ILE A N 1
ATOM 744 C CA . ILE A 1 96 ? -4.301 -3.314 -4.012 1 95.06 96 ILE A CA 1
ATOM 745 C C . ILE A 1 96 ? -5.449 -3.15 -5.004 1 95.06 96 ILE A C 1
ATOM 747 O O . ILE A 1 96 ? -5.391 -3.666 -6.121 1 95.06 96 ILE A O 1
ATOM 751 N N . LEU A 1 97 ? -6.48 -2.477 -4.559 1 92 97 LEU A N 1
ATOM 752 C CA . LEU A 1 97 ? -7.691 -2.246 -5.336 1 92 97 LEU A CA 1
ATOM 753 C C . LEU A 1 97 ? -8 -0.755 -5.434 1 92 97 LEU A C 1
ATOM 755 O O . LEU A 1 97 ? -7.602 0.022 -4.562 1 92 97 LEU A O 1
ATOM 759 N N . PRO A 1 98 ? -8.711 -0.374 -6.535 1 85.62 98 PRO A N 1
ATOM 760 C CA . PRO A 1 98 ? -9.188 1.011 -6.543 1 85.62 98 PRO A CA 1
ATOM 761 C C . PRO A 1 98 ? -10.266 1.274 -5.488 1 85.62 98 PRO A C 1
ATOM 763 O O . PRO A 1 98 ? -10.93 0.342 -5.035 1 85.62 98 PRO A O 1
ATOM 766 N N . ALA A 1 99 ? -10.484 2.502 -5.09 1 77 99 ALA A N 1
ATOM 767 C CA . ALA A 1 99 ? -11.422 2.84 -4.027 1 77 99 ALA A CA 1
ATOM 768 C C . ALA A 1 99 ? -12.727 3.391 -4.605 1 77 99 ALA A C 1
ATOM 770 O O . ALA A 1 99 ? -13.648 3.729 -3.859 1 77 99 ALA A O 1
ATOM 771 N N . SER A 1 100 ? -12.82 3.48 -5.891 1 74.19 100 SER A N 1
ATOM 772 C CA . SER A 1 100 ? -14.07 4 -6.441 1 74.19 100 SER A CA 1
ATOM 773 C C . SER A 1 100 ? -15.094 2.889 -6.633 1 74.19 100 SER A C 1
ATOM 775 O O . SER A 1 100 ? -14.742 1.771 -7.02 1 74.19 100 SER A O 1
ATOM 777 N N . ARG A 1 101 ? -16.328 3.24 -6.281 1 70.88 101 ARG A N 1
ATOM 778 C CA . ARG A 1 101 ? -17.422 2.283 -6.438 1 70.88 101 ARG A CA 1
ATOM 779 C C . ARG A 1 101 ? -17.516 1.794 -7.879 1 70.88 101 ARG A C 1
ATOM 781 O O . ARG A 1 101 ? -17.703 0.6 -8.125 1 70.88 101 ARG A O 1
ATOM 788 N N . GLU A 1 102 ? -17.453 2.754 -8.766 1 73.19 102 GLU A N 1
ATOM 789 C CA . GLU A 1 102 ? -17.547 2.418 -10.188 1 73.19 102 GLU A CA 1
ATOM 790 C C . GLU A 1 102 ? -16.484 1.403 -10.586 1 73.19 102 GLU A C 1
ATOM 792 O O . GLU A 1 102 ? -16.781 0.423 -11.273 1 73.19 102 GLU A O 1
ATOM 797 N N . ALA A 1 103 ? -15.328 1.599 -10.031 1 76.75 103 ALA A N 1
ATOM 798 C CA . ALA A 1 103 ? -14.234 0.699 -10.391 1 76.75 103 ALA A CA 1
ATOM 799 C C . ALA A 1 103 ? -14.391 -0.654 -9.703 1 76.75 103 ALA A C 1
ATOM 801 O O . ALA A 1 103 ? -14.203 -1.701 -10.328 1 76.75 103 ALA A O 1
ATOM 802 N N . LEU A 1 104 ? -14.875 -0.615 -8.484 1 82.69 104 LEU A N 1
ATOM 803 C CA . LEU A 1 104 ? -14.938 -1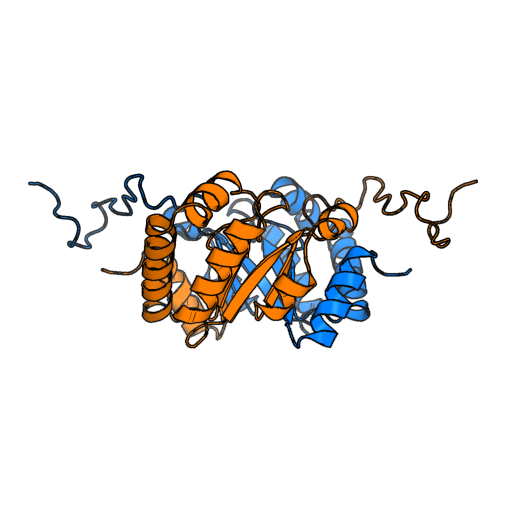.829 -7.676 1 82.69 104 LEU A CA 1
ATOM 804 C C . LEU A 1 104 ? -16.062 -2.742 -8.156 1 82.69 104 LEU A C 1
ATOM 806 O O . LEU A 1 104 ? -16.016 -3.957 -7.953 1 82.69 104 LEU A O 1
ATOM 810 N N . SER A 1 105 ? -17.047 -2.121 -8.781 1 80.12 105 SER A N 1
ATOM 811 C CA . SER A 1 105 ? -18.234 -2.883 -9.164 1 80.12 105 SER A CA 1
ATOM 812 C C . SER A 1 105 ? -17.906 -3.955 -10.188 1 80.12 105 SER A C 1
ATOM 814 O O . SER A 1 105 ? -18.641 -4.93 -10.344 1 80.12 105 SER A O 1
ATOM 816 N N . SER A 1 106 ? -16.828 -3.826 -10.781 1 84.5 106 SER A N 1
ATOM 817 C CA . SER A 1 106 ? -16.469 -4.785 -11.82 1 84.5 106 SER A CA 1
ATOM 818 C C . SER A 1 106 ? -15.531 -5.859 -11.289 1 84.5 106 SER A C 1
ATOM 820 O O . SER A 1 106 ? -15.18 -6.797 -12.008 1 84.5 106 SER A O 1
ATOM 822 N N . TYR A 1 107 ? -15.156 -5.789 -10.078 1 87.69 107 TYR A N 1
ATOM 823 C CA . TYR A 1 107 ? -14.219 -6.75 -9.492 1 87.69 107 TYR A CA 1
ATOM 824 C C . TYR A 1 107 ? -14.969 -7.867 -8.773 1 87.69 107 TYR A C 1
ATOM 826 O O . TYR A 1 107 ? -16.047 -7.637 -8.203 1 87.69 107 TYR A O 1
ATOM 834 N N . ASP A 1 108 ? -14.469 -9.062 -8.836 1 88.88 108 ASP A N 1
ATOM 835 C CA . ASP A 1 108 ? -14.945 -10.148 -7.984 1 88.88 108 ASP A CA 1
ATOM 836 C C . ASP A 1 108 ? -14.375 -10.031 -6.57 1 88.88 108 ASP A C 1
ATOM 838 O O . ASP A 1 108 ? -13.422 -10.719 -6.215 1 88.88 108 ASP A O 1
ATOM 842 N N . LEU A 1 109 ? -14.984 -9.273 -5.781 1 90.44 109 LEU A N 1
ATOM 843 C CA . LEU A 1 109 ? -14.469 -8.961 -4.453 1 90.44 109 LEU A CA 1
ATOM 844 C C . LEU A 1 109 ? -14.523 -10.18 -3.541 1 90.44 109 LEU A C 1
ATOM 846 O O . LEU A 1 109 ? -13.703 -10.32 -2.631 1 90.44 109 LEU A O 1
ATOM 850 N N . GLU A 1 110 ? -15.516 -10.984 -3.75 1 90.38 110 GLU A N 1
ATOM 851 C CA . GLU A 1 110 ? -15.578 -12.219 -2.965 1 90.38 110 GLU A CA 1
ATOM 852 C C . GLU A 1 110 ? -14.305 -13.039 -3.129 1 90.38 110 GLU A C 1
ATOM 854 O O . GLU A 1 110 ? -13.742 -13.523 -2.145 1 90.38 110 GLU A O 1
ATOM 859 N N . GLU A 1 111 ? -13.836 -13.156 -4.309 1 92.62 111 GLU A N 1
ATOM 860 C CA . GLU A 1 111 ? -12.609 -13.891 -4.566 1 92.62 111 GLU A CA 1
ATOM 861 C C . GLU A 1 111 ? -11.406 -13.195 -3.939 1 92.62 111 GLU A C 1
ATOM 863 O O . GLU A 1 111 ? -10.547 -13.852 -3.338 1 92.62 111 GLU A O 1
ATOM 868 N N . VAL A 1 112 ? -11.305 -11.914 -4.125 1 94.25 112 VAL A N 1
ATOM 869 C CA . VAL A 1 112 ? -10.18 -11.164 -3.574 1 94.25 112 VAL A CA 1
ATOM 870 C C . VAL A 1 112 ? -10.094 -11.391 -2.066 1 94.25 112 VAL A C 1
ATOM 872 O O . VAL A 1 112 ? -9.062 -11.828 -1.556 1 94.25 112 VAL A O 1
ATOM 875 N N . PHE A 1 113 ? -11.211 -11.227 -1.358 1 94.25 113 PHE A N 1
ATOM 876 C CA . PHE A 1 113 ? -11.211 -11.266 0.1 1 94.25 113 PHE A CA 1
ATOM 877 C C . PHE A 1 113 ? -11.023 -12.688 0.606 1 94.25 113 PHE A C 1
ATOM 879 O O . PHE A 1 113 ? -10.469 -12.898 1.689 1 94.25 113 PHE A O 1
ATOM 886 N N . ALA A 1 114 ? -11.375 -13.641 -0.156 1 93.81 114 ALA A N 1
ATOM 887 C CA . ALA A 1 114 ? -11.164 -15.031 0.228 1 93.81 114 ALA A CA 1
ATOM 888 C C . ALA A 1 114 ? -9.703 -15.438 0.043 1 93.81 114 ALA A C 1
ATOM 890 O O . ALA A 1 114 ? -9.266 -16.469 0.562 1 93.81 114 ALA A O 1
ATOM 891 N N . THR A 1 115 ? -8.953 -14.641 -0.716 1 96 115 THR A N 1
ATOM 892 C CA . THR A 1 115 ? -7.621 -15.055 -1.149 1 96 115 THR A CA 1
ATOM 893 C C . THR A 1 115 ? -6.543 -14.359 -0.319 1 96 115 THR A C 1
ATOM 895 O O . THR A 1 115 ? -5.516 -14.961 0.003 1 96 115 THR A O 1
ATOM 898 N N . VAL A 1 116 ? -6.785 -13.156 0.113 1 97.38 116 VAL A N 1
ATOM 899 C CA . VAL A 1 116 ? -5.676 -12.359 0.62 1 97.38 116 VAL A CA 1
ATOM 900 C C . VAL A 1 116 ? -5.871 -12.086 2.109 1 97.38 116 VAL A C 1
ATOM 902 O O . VAL A 1 116 ? -6.953 -12.328 2.654 1 97.38 116 VAL A O 1
ATOM 905 N N . ASP A 1 117 ? -4.824 -11.57 2.762 1 97.25 117 ASP A N 1
ATOM 906 C CA . ASP A 1 117 ? -4.828 -11.203 4.176 1 97.25 117 ASP A CA 1
ATOM 907 C C . ASP A 1 117 ? -5.129 -9.711 4.352 1 97.25 117 ASP A C 1
ATOM 909 O O . ASP A 1 117 ? -5.637 -9.297 5.391 1 97.25 117 ASP A O 1
ATOM 913 N N . TRP A 1 118 ? -4.77 -8.977 3.314 1 97.31 118 TRP A N 1
ATOM 914 C CA . TRP A 1 118 ? -4.926 -7.527 3.332 1 97.31 118 TRP A CA 1
ATOM 915 C C . TRP A 1 118 ? -5.504 -7.023 2.014 1 97.31 118 TRP A C 1
ATOM 917 O O . TRP A 1 118 ? -5.223 -7.582 0.952 1 97.31 118 TRP A O 1
ATOM 927 N N . VAL A 1 119 ? -6.246 -5.977 2.158 1 96.19 119 VAL A N 1
ATOM 928 C CA . VAL A 1 119 ? -6.684 -5.207 0.999 1 96.19 119 VAL A CA 1
ATOM 929 C C . VAL A 1 119 ? -6.348 -3.732 1.198 1 96.19 119 VAL A C 1
ATOM 931 O O . VAL A 1 119 ? -6.625 -3.162 2.256 1 96.19 119 VAL A O 1
ATOM 934 N N . MET A 1 120 ? -5.676 -3.18 0.252 1 95.56 120 MET A N 1
ATOM 935 C CA . MET A 1 120 ? -5.422 -1.743 0.205 1 95.56 120 MET A CA 1
ATOM 936 C C . MET A 1 120 ? -6.285 -1.073 -0.859 1 95.56 120 MET A C 1
ATOM 938 O O . MET A 1 120 ? -6.234 -1.448 -2.031 1 95.56 120 MET A O 1
ATOM 942 N N . ALA A 1 121 ? -7.047 -0.105 -0.401 1 91.62 121 ALA A N 1
ATOM 943 C CA . ALA A 1 121 ? -7.812 0.718 -1.333 1 91.62 121 ALA A CA 1
ATOM 944 C C . ALA A 1 121 ? -7.059 1.997 -1.684 1 91.62 121 ALA A C 1
ATOM 946 O O . ALA A 1 121 ? -6.57 2.699 -0.797 1 91.62 121 ALA A O 1
ATOM 947 N N . THR A 1 122 ? -6.82 2.232 -2.936 1 88.88 122 THR A N 1
ATOM 948 C CA . THR A 1 122 ? -6.109 3.439 -3.344 1 88.88 122 THR A CA 1
ATOM 949 C C . THR A 1 122 ? -7.086 4.488 -3.875 1 88.88 122 THR A C 1
ATOM 951 O O . THR A 1 122 ? -7.984 4.168 -4.656 1 88.88 122 THR A O 1
ATOM 954 N N . THR A 1 123 ? -7.094 5.656 -3.258 1 71.38 123 THR A N 1
ATOM 955 C CA . THR A 1 123 ? -8 6.727 -3.656 1 71.38 123 THR A CA 1
ATOM 956 C C . THR A 1 123 ? -7.461 7.469 -4.875 1 71.38 123 THR A C 1
ATOM 958 O O . THR A 1 123 ? -7.871 8.594 -5.156 1 71.38 123 THR A O 1
ATOM 961 N N . HIS A 1 124 ? -6.824 6.734 -5.715 1 60.28 124 HIS A N 1
ATOM 962 C CA . HIS A 1 124 ? -6.277 7.418 -6.879 1 60.28 124 HIS A CA 1
ATOM 963 C C . HIS A 1 124 ? -7.211 8.523 -7.355 1 60.28 124 HIS A C 1
ATOM 965 O O . HIS A 1 124 ? -8.414 8.297 -7.527 1 60.28 124 HIS A O 1
ATOM 971 N N . GLY A 1 125 ? -6.719 9.836 -7.402 1 50.19 125 GLY A N 1
ATOM 972 C CA . GLY A 1 125 ? -7.457 10.93 -8.008 1 50.19 125 GLY A CA 1
ATOM 973 C C . GLY A 1 125 ? -8.492 11.531 -7.078 1 50.19 125 GLY A C 1
ATOM 974 O O . GLY A 1 125 ? -9.289 12.383 -7.488 1 50.19 125 GLY A O 1
ATOM 975 N N . PHE A 1 126 ? -8.641 10.992 -5.969 1 47.16 126 PHE A N 1
ATOM 976 C CA . PHE A 1 126 ? -9.641 11.594 -5.094 1 47.16 126 PHE A CA 1
ATOM 977 C C . PHE A 1 126 ? -9.211 12.992 -4.66 1 47.16 126 PHE A C 1
ATOM 979 O O . PHE A 1 126 ? -8.133 13.164 -4.082 1 47.16 126 PHE A O 1
ATOM 986 N N . TYR A 1 127 ? -9.359 14.102 -5.492 1 43.03 127 TYR A N 1
ATOM 987 C CA . TYR A 1 127 ? -9.086 15.492 -5.137 1 43.03 127 TYR A CA 1
ATOM 988 C C . TYR A 1 127 ? -10.203 16.062 -4.273 1 43.03 127 TYR A C 1
ATOM 990 O O . TYR A 1 127 ? -11.383 15.914 -4.598 1 43.03 127 TYR A O 1
ATOM 998 N N . PRO A 1 128 ? -9.898 16.578 -3 1 38.19 128 PRO A N 1
ATOM 999 C CA . PRO A 1 128 ? -10.961 17.281 -2.281 1 38.19 128 PRO A CA 1
ATOM 1000 C C . PRO A 1 128 ? -11.695 18.281 -3.156 1 38.19 128 PRO A C 1
ATOM 1002 O O . PRO A 1 128 ? -12.906 18.484 -3.002 1 38.19 128 PRO A O 1
ATOM 1005 N N . GLY A 1 129 ? -11.117 19.422 -3.627 1 37.47 129 GLY A N 1
ATOM 1006 C CA . GLY A 1 129 ? -11.781 20.547 -4.27 1 37.47 129 GLY A CA 1
ATOM 1007 C C . GLY A 1 129 ? -12.641 20.141 -5.449 1 37.47 129 GLY A C 1
ATOM 1008 O O . GLY A 1 129 ? -13.375 20.953 -6 1 37.47 129 GLY A O 1
ATOM 1009 N N . LYS A 1 130 ? -12.172 19.562 -6.422 1 35.84 130 LYS A N 1
ATOM 1010 C CA . LYS A 1 130 ? -13.141 19.297 -7.477 1 35.84 130 LYS A CA 1
ATOM 1011 C C . LYS A 1 130 ? -14.328 18.5 -6.938 1 35.84 130 LYS A C 1
ATOM 1013 O O . LYS A 1 130 ? -14.203 17.781 -5.949 1 35.84 130 LYS A O 1
ATOM 1018 N N . HIS A 1 131 ? -15.562 18.734 -7.52 1 30.66 131 HIS A N 1
ATOM 1019 C CA . HIS A 1 131 ? -16.812 18.094 -7.133 1 30.66 131 HIS A CA 1
ATOM 1020 C C . HIS A 1 131 ? -16.578 16.625 -6.781 1 30.66 131 HIS A C 1
ATOM 1022 O O . HIS A 1 131 ? -16.172 15.828 -7.633 1 30.66 131 HIS A O 1
ATOM 1028 N N . TRP A 1 132 ? -16.047 16.344 -5.977 1 35.62 132 TRP A N 1
ATOM 1029 C CA . TRP A 1 132 ? -16.359 14.992 -5.508 1 35.62 132 TRP A CA 1
ATOM 1030 C C . TRP A 1 132 ? -17.859 14.695 -5.645 1 35.62 132 TRP A C 1
ATOM 1032 O O . TRP A 1 132 ? -18.656 15.203 -4.863 1 35.62 132 TRP A O 1
ATOM 1042 N N . ASN A 1 133 ? -18.328 14.938 -6.77 1 30.55 133 ASN A N 1
ATOM 1043 C CA . ASN A 1 133 ? -19.625 14.289 -6.91 1 30.55 133 ASN A CA 1
ATOM 1044 C C . ASN A 1 133 ? -19.562 12.812 -6.523 1 30.55 133 ASN A C 1
ATOM 1046 O O . ASN A 1 133 ? -19.156 11.969 -7.328 1 30.55 133 ASN A O 1
ATOM 1050 N N . TRP A 1 134 ? -18.984 12.477 -5.508 1 32.34 134 TRP A N 1
ATOM 1051 C CA . TRP A 1 134 ? -19.562 11.188 -5.148 1 32.34 134 TRP A CA 1
ATOM 1052 C C . TRP A 1 134 ? -21.062 11.18 -5.391 1 32.34 134 TRP A C 1
ATOM 1054 O O . TRP A 1 134 ? -21.75 10.234 -5.016 1 32.34 134 TRP A O 1
ATOM 1064 N N . THR A 1 135 ? -21.578 12.422 -5.59 1 30.41 135 THR A N 1
ATOM 1065 C CA . THR A 1 135 ? -22.984 12.555 -5.949 1 30.41 135 THR A CA 1
ATOM 1066 C C . THR A 1 135 ? -23.234 12 -7.348 1 30.41 135 THR A C 1
ATOM 1068 O O . THR A 1 135 ? -23.484 12.766 -8.281 1 30.41 135 THR A O 1
ATOM 1071 N N . SER A 1 136 ? -22.828 11.148 -8.117 1 30.64 136 SER A N 1
ATOM 1072 C CA . SER A 1 136 ? -24.047 10.719 -8.789 1 30.64 136 SER A CA 1
ATOM 1073 C C . SER A 1 136 ? -25.203 10.562 -7.809 1 30.64 136 SER A C 1
ATOM 1075 O O . SER A 1 136 ? -25.125 9.758 -6.871 1 30.64 136 SER A O 1
ATOM 1077 N N . CYS A 1 137 ? -26.016 11.43 -7.402 1 28.77 137 CYS A N 1
ATOM 1078 C CA . CYS A 1 137 ? -27.469 11.43 -7.273 1 28.77 137 CYS A CA 1
ATOM 1079 C C . CYS A 1 137 ? -28.109 10.453 -8.258 1 28.77 137 CYS A C 1
ATOM 1081 O O . CYS A 1 137 ? -29.344 10.352 -8.328 1 28.77 137 CYS A O 1
ATOM 1083 N N . SER A 1 138 ? -27.859 9.758 -9.266 1 29.23 138 SER A N 1
ATOM 1084 C CA . SER A 1 138 ? -28.703 8.57 -9.227 1 29.23 138 SER A CA 1
ATOM 1085 C C . SER A 1 138 ? -28.344 7.676 -8.039 1 29.23 138 SER A C 1
ATOM 1087 O O . SER A 1 138 ? -28.766 6.523 -7.977 1 29.23 138 SER A O 1
ATOM 1089 N N . SER A 1 139 ? -27.344 7.902 -7.32 1 26.88 139 SER A N 1
ATOM 1090 C CA . SER A 1 139 ? -27.438 7.215 -6.035 1 26.88 139 SER A CA 1
ATOM 1091 C C . SER A 1 139 ? -28.156 8.07 -5 1 26.88 139 SER A C 1
ATOM 1093 O O . SER A 1 139 ? -28.031 9.297 -5.008 1 26.88 139 SER A O 1
ATOM 1095 N N . PRO A 1 140 ? -29.188 7.66 -4.172 1 27.23 140 PRO A N 1
ATOM 1096 C CA . PRO A 1 140 ? -30.109 8.188 -3.16 1 27.23 140 PRO A CA 1
ATOM 1097 C C . PRO A 1 140 ? -29.391 8.93 -2.037 1 27.23 140 PRO A C 1
ATOM 1099 O O . PRO A 1 140 ? -30.047 9.492 -1.15 1 27.23 140 PRO A O 1
ATOM 1102 N N . TYR A 1 141 ? -28.188 8.812 -1.688 1 25.25 141 TYR A N 1
ATOM 1103 C CA . TYR A 1 141 ? -28 9.336 -0.338 1 25.25 141 TYR A CA 1
ATOM 1104 C C . TYR A 1 141 ? -27.891 10.859 -0.35 1 25.25 141 TYR A C 1
ATOM 1106 O O . TYR A 1 141 ? -27.312 11.438 -1.265 1 25.25 141 TYR A O 1
ATOM 1114 N N . LYS A 1 142 ? -28.766 11.75 0.313 1 27.2 142 LYS A N 1
ATOM 1115 C CA . LYS A 1 142 ? -29.422 13.023 0.55 1 27.2 142 LYS A CA 1
ATOM 1116 C C . LYS A 1 142 ? -28.422 14.109 0.938 1 27.2 142 LYS A C 1
ATOM 1118 O O . LYS A 1 142 ? -28.734 15.297 0.856 1 27.2 142 LYS A O 1
ATOM 1123 N N . TRP A 1 143 ? -27.312 14.055 1.569 1 27.34 143 TRP A N 1
ATOM 1124 C CA . TRP A 1 143 ? -26.969 15.281 2.281 1 27.34 143 TRP A CA 1
ATOM 1125 C C . TRP A 1 143 ? -26.422 16.328 1.323 1 27.34 143 TRP A C 1
ATOM 1127 O O . TRP A 1 143 ? -26 17.406 1.75 1 27.34 143 TRP A O 1
ATOM 1137 N N . VAL A 1 144 ? -25.812 16.188 0.187 1 28.31 144 VAL A N 1
ATOM 1138 C CA . VAL A 1 144 ? -25.641 17.312 -0.73 1 28.31 144 VAL A CA 1
ATOM 1139 C C . VAL A 1 144 ? -27 17.844 -1.166 1 28.31 144 VAL A C 1
ATOM 1141 O O . VAL A 1 144 ? -27.891 17.062 -1.524 1 28.31 144 VAL A O 1
ATOM 1144 N N . PRO A 1 145 ? -27.406 19.016 -0.704 1 27.84 145 PRO A N 1
ATOM 1145 C CA . PRO A 1 145 ? -28.656 19.547 -1.262 1 27.84 145 PRO A CA 1
ATOM 1146 C C . PRO A 1 145 ? -28.703 19.469 -2.787 1 27.84 145 PRO A C 1
ATOM 1148 O O . PRO A 1 145 ? -27.688 19.719 -3.447 1 27.84 145 PRO A O 1
ATOM 1151 N N . CYS A 1 146 ? -29.234 18.453 -3.391 1 30.53 146 CYS A N 1
ATOM 1152 C CA . CYS A 1 146 ? -29.781 18.516 -4.742 1 30.53 146 CYS A CA 1
ATOM 1153 C C . CYS A 1 146 ? -30.5 19.844 -4.984 1 30.53 146 CYS A C 1
ATOM 1155 O O . CYS A 1 146 ? -31.344 20.25 -4.188 1 30.53 146 CYS A O 1
ATOM 1157 N N . SER A 1 147 ? -29.812 20.891 -5.301 1 25.81 147 SER A N 1
ATOM 1158 C CA . SER A 1 147 ? -30.734 21.938 -5.711 1 25.81 147 SER A CA 1
ATOM 1159 C C . SER A 1 147 ? -31.906 21.375 -6.508 1 25.81 147 SER A C 1
ATOM 1161 O O . SER A 1 147 ? -31.703 20.562 -7.418 1 25.81 147 SER A O 1
ATOM 1163 N N . GLY A 1 148 ? -33.125 21.344 -6.062 1 25.59 148 GLY A N 1
ATOM 1164 C CA . GLY A 1 148 ? -34.312 21.625 -6.828 1 25.59 148 GLY A CA 1
ATOM 1165 C C . GLY A 1 148 ? -34.25 22.906 -7.625 1 25.59 148 GLY A C 1
ATOM 1166 O O . GLY A 1 148 ? -33.531 23.828 -7.258 1 25.59 148 GLY A O 1
ATOM 1167 N N . MET B 1 1 ? -23.797 10.734 6.398 1 27.73 1 MET B N 1
ATOM 1168 C CA . MET B 1 1 ? -23.062 10.75 5.133 1 27.73 1 MET B CA 1
ATOM 1169 C C . MET B 1 1 ? -22.516 9.367 4.816 1 27.73 1 MET B C 1
ATOM 1171 O O . MET B 1 1 ? -21.719 8.82 5.578 1 27.73 1 MET B O 1
ATOM 1175 N N . ALA B 1 2 ? -23.312 8.609 4.285 1 34.69 2 ALA B N 1
ATOM 1176 C CA . ALA B 1 2 ? -22.953 7.23 3.955 1 34.69 2 ALA B CA 1
ATOM 1177 C C . ALA B 1 2 ? -21.547 7.168 3.369 1 34.69 2 ALA B C 1
ATOM 1179 O O . ALA B 1 2 ? -21.172 8 2.541 1 34.69 2 ALA B O 1
ATOM 1180 N N . GLY B 1 3 ? -20.453 6.852 3.996 1 44.09 3 GLY B N 1
ATOM 1181 C CA . GLY B 1 3 ? -19.125 6.668 3.443 1 44.09 3 GLY B CA 1
ATOM 1182 C C . GLY B 1 3 ? -19.141 6.227 1.992 1 44.09 3 GLY B C 1
ATOM 1183 O O . GLY B 1 3 ? -20.172 5.785 1.481 1 44.09 3 GLY B O 1
ATOM 1184 N N . PRO B 1 4 ? -18.234 6.738 1.224 1 52.12 4 PRO B N 1
ATOM 1185 C CA . PRO B 1 4 ? -18.344 6.305 -0.171 1 52.12 4 PRO B CA 1
ATOM 1186 C C . PRO B 1 4 ? -18.625 4.805 -0.304 1 52.12 4 PRO B C 1
ATOM 1188 O O . PRO B 1 4 ? -18.125 4.012 0.502 1 52.12 4 PRO B O 1
ATOM 1191 N N . GLU B 1 5 ? -19.734 4.531 -1.07 1 59.12 5 GLU B N 1
ATOM 1192 C CA . GLU B 1 5 ? -20.266 3.201 -1.369 1 59.12 5 GLU B CA 1
ATOM 1193 C C . GLU B 1 5 ? -19.141 2.207 -1.628 1 59.12 5 GLU B C 1
ATOM 1195 O O . GLU B 1 5 ? -19.172 1.08 -1.129 1 59.12 5 GLU B O 1
ATOM 1200 N N . PRO B 1 6 ? -18.125 2.734 -2.23 1 60.31 6 PRO B N 1
ATOM 1201 C CA . PRO B 1 6 ? -17.109 1.715 -2.512 1 60.31 6 PRO B CA 1
ATOM 1202 C C . PRO B 1 6 ? -16.406 1.212 -1.25 1 60.31 6 PRO B C 1
ATOM 1204 O O . PRO B 1 6 ? -16.156 0.011 -1.115 1 60.31 6 PRO B O 1
ATOM 1207 N N . VAL B 1 7 ? -16.281 2.098 -0.312 1 67.62 7 VAL B N 1
ATOM 1208 C CA . VAL B 1 7 ? -15.594 1.699 0.915 1 67.62 7 VAL B CA 1
ATOM 1209 C C . VAL B 1 7 ? -16.5 0.782 1.734 1 67.62 7 VAL B C 1
ATOM 1211 O O . VAL B 1 7 ? -16.016 -0.113 2.432 1 67.62 7 VAL B O 1
ATOM 1214 N N . ARG B 1 8 ? -17.781 0.938 1.426 1 75 8 ARG B N 1
ATOM 1215 C CA . ARG B 1 8 ? -18.703 0.076 2.15 1 75 8 ARG B CA 1
ATOM 1216 C C . ARG B 1 8 ? -18.578 -1.374 1.694 1 75 8 ARG B C 1
ATOM 1218 O O . ARG B 1 8 ? -18.672 -2.297 2.506 1 75 8 ARG B O 1
ATOM 1225 N N . VAL B 1 9 ? -18.438 -1.494 0.432 1 79.94 9 VAL B N 1
ATOM 1226 C CA . VAL B 1 9 ? -18.297 -2.846 -0.099 1 79.94 9 VAL B CA 1
ATOM 1227 C C . VAL B 1 9 ? -17.016 -3.479 0.414 1 79.94 9 VAL B C 1
ATOM 1229 O O . VAL B 1 9 ? -16.984 -4.66 0.767 1 79.94 9 VAL B O 1
ATOM 1232 N N . LEU B 1 10 ? -15.984 -2.662 0.481 1 87.06 10 LEU B N 1
ATOM 1233 C CA . LEU B 1 10 ? -14.711 -3.146 1 1 87.06 10 LEU B CA 1
ATOM 1234 C C . LEU B 1 10 ? -14.82 -3.48 2.484 1 87.06 10 LEU B C 1
ATOM 1236 O O . LEU B 1 10 ? -14.273 -4.488 2.939 1 87.06 10 LEU B O 1
ATOM 1240 N N . TYR B 1 11 ? -15.633 -2.66 3.15 1 86.06 11 TYR B N 1
ATOM 1241 C CA . TYR B 1 11 ? -15.852 -2.865 4.578 1 86.06 11 TYR B CA 1
ATOM 1242 C C . TYR B 1 11 ? -16.594 -4.168 4.836 1 86.06 11 TYR B C 1
ATOM 1244 O O . TYR B 1 11 ? -16.219 -4.945 5.715 1 86.06 11 TYR B O 1
ATOM 1252 N N . THR B 1 12 ? -17.562 -4.418 4.062 1 85.88 12 THR B N 1
ATOM 1253 C CA . THR B 1 12 ? -18.328 -5.652 4.207 1 85.88 12 THR B CA 1
ATOM 1254 C C . THR B 1 12 ? -17.453 -6.867 3.904 1 85.88 12 THR B C 1
ATOM 1256 O O . THR B 1 12 ? -17.531 -7.879 4.605 1 85.88 12 THR B O 1
ATOM 1259 N N . GLY B 1 13 ? -16.688 -6.805 2.891 1 86.75 13 GLY B N 1
ATOM 1260 C CA . GLY B 1 13 ? -15.773 -7.883 2.561 1 86.75 13 GLY B CA 1
ATOM 1261 C C . GLY B 1 13 ? -14.812 -8.219 3.689 1 86.75 13 GLY B C 1
ATOM 1262 O O . GLY B 1 13 ? -14.578 -9.391 3.982 1 86.75 13 GLY B O 1
ATOM 1263 N N . ARG B 1 14 ? -14.281 -7.164 4.297 1 89.19 14 ARG B N 1
ATOM 1264 C CA . ARG B 1 14 ? -13.359 -7.371 5.406 1 89.19 14 ARG B CA 1
ATOM 1265 C C . ARG B 1 14 ? -14.055 -8.07 6.57 1 89.19 14 ARG B C 1
ATOM 1267 O O . ARG B 1 14 ? -13.5 -8.992 7.172 1 89.19 14 ARG B O 1
ATOM 1274 N N . LEU B 1 15 ? -15.266 -7.625 6.906 1 87.44 15 LEU B N 1
ATOM 1275 C CA . LEU B 1 15 ? -16 -8.18 8.039 1 87.44 15 LEU B CA 1
ATOM 1276 C C . LEU B 1 15 ? -16.312 -9.656 7.812 1 87.44 15 LEU B C 1
ATOM 1278 O O . LEU B 1 15 ? -16.219 -10.469 8.734 1 87.44 15 LEU B O 1
ATOM 1282 N N . LEU B 1 16 ? -16.578 -10.008 6.613 1 91 16 LEU B N 1
ATOM 1283 C CA . LEU B 1 16 ? -17.016 -11.367 6.293 1 91 16 LEU B CA 1
ATOM 1284 C C . LEU B 1 16 ? -15.828 -12.32 6.23 1 91 16 LEU B C 1
ATOM 1286 O O . LEU B 1 16 ? -15.977 -13.523 6.445 1 91 16 LEU B O 1
ATOM 1290 N N . ASN B 1 17 ? -14.594 -11.836 5.977 1 93.75 17 ASN B N 1
ATOM 1291 C CA . ASN B 1 17 ? -13.477 -12.727 5.668 1 93.75 17 ASN B CA 1
ATOM 1292 C C . ASN B 1 17 ? -12.328 -12.539 6.648 1 93.75 17 ASN B C 1
ATOM 1294 O O . ASN B 1 17 ? -11.336 -13.273 6.602 1 93.75 17 ASN B O 1
ATOM 1298 N N . GLY B 1 18 ? -12.367 -11.547 7.539 1 94.06 18 GLY B N 1
ATOM 1299 C CA . GLY B 1 18 ? -11.305 -11.305 8.5 1 94.06 18 GLY B CA 1
ATOM 1300 C C . GLY B 1 18 ? -10.055 -10.711 7.867 1 94.06 18 GLY B C 1
ATOM 1301 O O . GLY B 1 18 ? -8.938 -11.016 8.281 1 94.06 18 GLY B O 1
ATOM 1302 N N . VAL B 1 19 ? -10.227 -9.992 6.781 1 95.88 19 VAL B N 1
ATOM 1303 C CA . VAL B 1 19 ? -9.133 -9.367 6.047 1 95.88 19 VAL B CA 1
ATOM 1304 C C . VAL B 1 19 ? -8.891 -7.957 6.594 1 95.88 19 VAL B C 1
ATOM 1306 O O . VAL B 1 19 ? -9.836 -7.262 6.973 1 95.88 19 VAL B O 1
ATOM 1309 N N . HIS B 1 20 ? -7.648 -7.59 6.695 1 95.81 20 HIS B N 1
ATOM 1310 C CA . HIS B 1 20 ? -7.301 -6.23 7.094 1 95.81 20 HIS B CA 1
ATOM 1311 C C . HIS B 1 20 ? -7.465 -5.258 5.934 1 95.81 20 HIS B C 1
ATOM 1313 O O . HIS B 1 20 ? -7.125 -5.578 4.793 1 95.81 20 HIS B O 1
ATOM 1319 N N . LEU B 1 21 ? -7.977 -4.117 6.285 1 94.5 21 LEU B N 1
ATOM 1320 C CA . LEU B 1 21 ? -8.242 -3.092 5.281 1 94.5 21 LEU B CA 1
ATOM 1321 C C . LEU B 1 21 ? -7.43 -1.833 5.559 1 94.5 21 LEU B C 1
ATOM 1323 O O . LEU B 1 21 ? -7.469 -1.293 6.664 1 94.5 21 LEU B O 1
ATOM 1327 N N . VAL B 1 22 ? -6.645 -1.406 4.523 1 94.88 22 VAL B N 1
ATOM 1328 C CA . VAL B 1 22 ? -5.895 -0.161 4.641 1 94.88 22 VAL B CA 1
ATOM 1329 C C . VAL B 1 22 ? -6.188 0.735 3.439 1 94.88 22 VAL B C 1
ATOM 1331 O O . VAL B 1 22 ? -6.723 0.273 2.428 1 94.88 22 VAL B O 1
ATOM 1334 N N . LEU B 1 23 ? -5.93 2.01 3.65 1 92.62 23 LEU B N 1
ATOM 1335 C CA . LEU B 1 23 ? -6.152 3.008 2.609 1 92.62 23 LEU B CA 1
ATOM 1336 C C . LEU B 1 23 ? -4.832 3.635 2.17 1 92.62 23 LEU B C 1
ATOM 1338 O O . LEU B 1 23 ? -3.984 3.957 3.004 1 92.62 23 LEU B O 1
ATOM 1342 N N . SER B 1 24 ? -4.605 3.678 0.875 1 93.31 24 SER B N 1
ATOM 1343 C CA . SER B 1 24 ? -3.588 4.57 0.333 1 93.31 24 SER B CA 1
ATOM 1344 C C . SER B 1 24 ? -4.188 5.918 -0.055 1 93.31 24 SER B C 1
ATOM 1346 O O . SER B 1 24 ? -4.867 6.031 -1.076 1 93.31 24 SER B O 1
ATOM 1348 N N . ALA B 1 25 ? -3.957 6.938 0.742 1 92.44 25 ALA B N 1
ATOM 1349 C CA . ALA B 1 25 ? -4.613 8.234 0.599 1 92.44 25 ALA B CA 1
ATOM 1350 C C . ALA B 1 25 ? -3.939 9.07 -0.485 1 92.44 25 ALA B C 1
ATOM 1352 O O . ALA B 1 25 ? -4.598 9.867 -1.162 1 92.44 25 ALA B O 1
ATOM 1353 N N . ILE B 1 26 ? -2.65 9.008 -0.55 1 91.56 26 ILE B N 1
ATOM 1354 C CA . ILE B 1 26 ? -1.871 9.641 -1.606 1 91.56 26 ILE B CA 1
ATOM 1355 C C . ILE B 1 26 ? -0.802 8.68 -2.111 1 91.56 26 ILE B C 1
ATOM 1357 O O . ILE B 1 26 ? 0.096 8.289 -1.359 1 91.56 26 ILE B O 1
ATOM 1361 N N . SER B 1 27 ? -0.894 8.375 -3.361 1 89.88 27 SER B N 1
ATOM 1362 C CA . SER B 1 27 ? 0.025 7.414 -3.961 1 89.88 27 SER B CA 1
ATOM 1363 C C . SER B 1 27 ? 1.277 8.102 -4.492 1 89.88 27 SER B C 1
ATOM 1365 O O . SER B 1 27 ? 1.278 9.312 -4.715 1 89.88 27 SER B O 1
ATOM 1367 N N . PRO B 1 28 ? 2.322 7.301 -4.66 1 87.94 28 PRO B N 1
ATOM 1368 C CA . PRO B 1 28 ? 3.57 7.895 -5.145 1 87.94 28 PRO B CA 1
ATOM 1369 C C . PRO B 1 28 ? 3.4 8.617 -6.48 1 87.94 28 PRO B C 1
ATOM 1371 O O . PRO B 1 28 ? 4.137 9.562 -6.773 1 87.94 28 PRO B O 1
ATOM 1374 N N . ASN B 1 29 ? 2.51 8.227 -7.293 1 84.31 29 ASN B N 1
ATOM 1375 C CA . ASN B 1 29 ? 2.316 8.844 -8.602 1 84.31 29 ASN B CA 1
ATOM 1376 C C . ASN B 1 29 ? 1.493 10.125 -8.5 1 84.31 29 ASN B C 1
ATOM 1378 O O . ASN B 1 29 ? 1.21 10.766 -9.516 1 84.31 29 ASN B O 1
ATOM 1382 N N . GLU B 1 30 ? 1.148 10.539 -7.301 1 88.31 30 GLU B N 1
ATOM 1383 C CA . GLU B 1 30 ? 0.377 11.758 -7.066 1 88.31 30 GLU B CA 1
ATOM 1384 C C . GLU B 1 30 ? 1.227 12.828 -6.383 1 88.31 30 GLU B C 1
ATOM 1386 O O . GLU B 1 30 ? 0.79 13.445 -5.414 1 88.31 30 GLU B O 1
ATOM 1391 N N . SER B 1 31 ? 2.361 13.047 -6.965 1 87.06 31 SER B N 1
ATOM 1392 C CA . SER B 1 31 ? 3.314 13.969 -6.355 1 87.06 31 SER B CA 1
ATOM 1393 C C . SER B 1 31 ? 2.764 15.391 -6.324 1 87.06 31 SER B C 1
ATOM 1395 O O . SER B 1 31 ? 3.002 16.125 -5.367 1 87.06 31 SER B O 1
ATOM 1397 N N . ALA B 1 32 ? 2.076 15.82 -7.363 1 87.62 32 ALA B N 1
ATOM 1398 C CA . ALA B 1 32 ? 1.49 17.156 -7.391 1 87.62 32 ALA B CA 1
ATOM 1399 C C . ALA B 1 32 ? 0.44 17.312 -6.297 1 87.62 32 ALA B C 1
ATOM 1401 O O . ALA B 1 32 ? 0.408 18.344 -5.602 1 87.62 32 ALA B O 1
ATOM 1402 N N . ARG B 1 33 ? -0.361 16.281 -6.117 1 88.75 33 ARG B N 1
ATOM 1403 C CA . ARG B 1 33 ? -1.385 16.312 -5.078 1 88.75 33 ARG B CA 1
ATOM 1404 C C . ARG B 1 33 ? -0.755 16.312 -3.688 1 88.75 33 ARG B C 1
ATOM 1406 O O . ARG B 1 33 ? -1.194 17.047 -2.803 1 88.75 33 ARG B O 1
ATOM 1413 N N . LEU B 1 34 ? 0.222 15.578 -3.568 1 92.69 34 LEU B N 1
ATOM 1414 C CA . LEU B 1 34 ? 0.939 15.562 -2.299 1 92.69 34 LEU B CA 1
ATOM 1415 C C . LEU B 1 34 ? 1.484 16.953 -1.965 1 92.69 34 LEU B C 1
ATOM 1417 O O . LEU B 1 34 ? 1.305 17.438 -0.847 1 92.69 34 LEU B O 1
ATOM 1421 N N . SER B 1 35 ? 2.139 17.5 -2.945 1 92.31 35 SER B N 1
ATOM 1422 C CA . SER B 1 35 ? 2.719 18.828 -2.748 1 92.31 35 SER B CA 1
ATOM 1423 C C . SER B 1 35 ? 1.653 19.844 -2.359 1 92.31 35 SER B C 1
ATOM 1425 O O . SER B 1 35 ? 1.854 20.641 -1.44 1 92.31 35 SER B O 1
ATOM 1427 N N . GLU B 1 36 ? 0.547 19.781 -2.998 1 91.12 36 GLU B N 1
ATOM 1428 C CA . GLU B 1 36 ? -0.55 20.719 -2.742 1 91.12 36 GLU B CA 1
ATOM 1429 C C . GLU B 1 36 ? -1.087 20.562 -1.323 1 91.12 36 GLU B C 1
ATOM 1431 O O . GLU B 1 36 ? -1.308 21.547 -0.625 1 91.12 36 GLU B O 1
ATOM 1436 N N . ILE B 1 37 ? -1.269 19.375 -0.877 1 92.94 37 ILE B N 1
ATOM 1437 C CA . ILE B 1 37 ? -1.866 19.125 0.427 1 92.94 37 ILE B CA 1
ATOM 1438 C C . ILE B 1 37 ? -0.844 19.391 1.528 1 92.94 37 ILE B C 1
ATOM 1440 O O . ILE B 1 37 ? -1.139 20.094 2.498 1 92.94 37 ILE B O 1
ATOM 1444 N N . ALA B 1 38 ? 0.364 18.906 1.333 1 94.62 38 ALA B N 1
ATOM 1445 C CA . ALA B 1 38 ? 1.399 19.016 2.357 1 94.62 38 ALA B CA 1
ATOM 1446 C C . ALA B 1 38 ? 1.799 20.469 2.574 1 94.62 38 ALA B C 1
ATOM 1448 O O . ALA B 1 38 ? 2.178 20.859 3.682 1 94.62 38 ALA B O 1
ATOM 1449 N N . GLY B 1 39 ? 1.713 21.266 1.51 1 93.38 39 GLY B N 1
ATOM 1450 C CA . GLY B 1 39 ? 2.184 22.641 1.582 1 93.38 39 GLY B CA 1
ATOM 1451 C C . GLY B 1 39 ? 1.12 23.609 2.059 1 93.38 39 GLY B C 1
ATOM 1452 O O . GLY B 1 39 ? 1.366 24.812 2.145 1 93.38 39 GLY B O 1
ATOM 1453 N N . ASN B 1 40 ? -0.022 23.125 2.393 1 93.69 40 ASN B N 1
ATOM 1454 C CA . ASN B 1 40 ? -1.15 23.984 2.75 1 93.69 40 ASN B CA 1
ATOM 1455 C C . ASN B 1 40 ? -1.861 23.484 4.004 1 93.69 40 ASN B C 1
ATOM 1457 O O . ASN B 1 40 ? -2.463 22.406 3.988 1 93.69 40 ASN B O 1
ATOM 1461 N N . ALA B 1 41 ? -1.875 24.344 5.09 1 93.69 41 ALA B N 1
ATOM 1462 C CA . ALA B 1 41 ? -2.404 23.922 6.387 1 93.69 41 ALA B CA 1
ATOM 1463 C C . ALA B 1 41 ? -3.893 23.594 6.293 1 93.69 41 ALA B C 1
ATOM 1465 O O . ALA B 1 41 ? -4.367 22.656 6.922 1 93.69 41 ALA B O 1
ATOM 1466 N N . LYS B 1 42 ? -4.637 24.344 5.527 1 93.31 42 LYS B N 1
ATOM 1467 C CA . LYS B 1 42 ? -6.066 24.094 5.367 1 93.31 42 LYS B CA 1
ATOM 1468 C C . LYS B 1 42 ? -6.324 22.766 4.66 1 93.31 42 LYS B C 1
ATOM 1470 O O . LYS B 1 42 ? -7.234 22.031 5.039 1 93.31 42 LYS B O 1
ATOM 1475 N N . ARG B 1 43 ? -5.539 22.469 3.66 1 92.06 43 ARG B N 1
ATOM 1476 C CA . ARG B 1 43 ? -5.707 21.219 2.924 1 92.06 43 ARG B CA 1
ATOM 1477 C C . ARG B 1 43 ? -5.277 20.016 3.771 1 92.06 43 ARG B C 1
ATOM 1479 O O . ARG B 1 43 ? -5.875 18.953 3.688 1 92.06 43 ARG B O 1
ATOM 1486 N N . ARG B 1 44 ? -4.25 20.25 4.637 1 93.81 44 ARG B N 1
ATOM 1487 C CA . ARG B 1 44 ? -3.875 19.203 5.566 1 93.81 44 ARG B CA 1
ATOM 1488 C C . ARG B 1 44 ? -5.02 18.875 6.523 1 93.81 44 ARG B C 1
ATOM 1490 O O . ARG B 1 44 ? -5.352 17.703 6.734 1 93.81 44 ARG B O 1
ATOM 1497 N N . THR B 1 45 ? -5.59 19.875 6.992 1 93.19 45 THR B N 1
ATOM 1498 C CA . THR B 1 45 ? -6.688 19.719 7.941 1 93.19 45 THR B CA 1
ATOM 1499 C C . THR B 1 45 ? -7.871 19.016 7.281 1 93.19 45 THR B C 1
ATOM 1501 O O . THR B 1 45 ? -8.5 18.141 7.891 1 93.19 45 THR B O 1
ATOM 1504 N N . LYS B 1 46 ? -8.156 19.359 6.07 1 91.31 46 LYS B N 1
ATOM 1505 C CA . LYS B 1 46 ? -9.25 18.719 5.34 1 91.31 46 LYS B CA 1
ATOM 1506 C C . LYS B 1 46 ? -8.969 17.234 5.117 1 91.31 46 LYS B C 1
ATOM 1508 O O . LYS B 1 46 ? -9.859 16.406 5.301 1 91.31 46 LYS B O 1
ATOM 1513 N N . LEU B 1 47 ? -7.785 16.953 4.668 1 90.94 47 LEU B N 1
ATOM 1514 C CA . LEU B 1 47 ? -7.43 15.555 4.492 1 90.94 47 LEU B CA 1
ATOM 1515 C C . LEU B 1 47 ? -7.582 14.781 5.797 1 90.94 47 LEU B C 1
ATOM 1517 O O . LEU B 1 47 ? -8.156 13.688 5.812 1 90.94 47 LEU B O 1
ATOM 1521 N N . LEU B 1 48 ? -7.059 15.359 6.91 1 93.19 48 LEU B N 1
ATOM 1522 C CA . LEU B 1 48 ? -7.141 14.711 8.211 1 93.19 48 LEU B CA 1
ATOM 1523 C C . LEU B 1 48 ? -8.594 14.453 8.602 1 93.19 48 LEU B C 1
ATOM 1525 O O . LEU B 1 48 ? -8.93 13.367 9.086 1 93.19 48 LEU B O 1
ATOM 1529 N N . SER B 1 49 ? -9.406 15.391 8.367 1 90.81 49 SER B N 1
ATOM 1530 C CA . SER B 1 49 ? -10.828 15.25 8.688 1 90.81 49 SER B CA 1
ATOM 1531 C C . SER B 1 49 ? -11.469 14.141 7.859 1 90.81 49 SER B C 1
ATOM 1533 O O . SER B 1 49 ? -12.258 13.352 8.383 1 90.81 49 SER B O 1
ATOM 1535 N N . GLN B 1 50 ? -11.102 14.055 6.629 1 86.81 50 GLN B N 1
ATOM 1536 C CA . GLN B 1 50 ? -11.633 13.016 5.75 1 86.81 50 GLN B CA 1
ATOM 1537 C C . GLN B 1 50 ? -11.172 11.625 6.199 1 86.81 50 GLN B C 1
ATOM 1539 O O . GLN B 1 50 ? -11.977 10.695 6.277 1 86.81 50 GLN B O 1
ATOM 1544 N N . LEU B 1 51 ? -9.961 11.562 6.496 1 89.38 51 LEU B N 1
ATOM 1545 C CA . LEU B 1 51 ? -9.414 10.273 6.906 1 89.38 51 LEU B CA 1
ATOM 1546 C C . LEU B 1 51 ? -9.992 9.836 8.25 1 89.38 51 LEU B C 1
ATOM 1548 O O . LEU B 1 51 ? -10.258 8.648 8.453 1 89.38 51 LEU B O 1
ATOM 1552 N N . ARG B 1 52 ? -10.117 10.75 9.094 1 89.81 52 ARG B N 1
ATOM 1553 C CA . ARG B 1 52 ? -10.727 10.445 10.383 1 89.81 52 ARG B CA 1
ATOM 1554 C C . ARG B 1 52 ? -12.148 9.914 10.211 1 89.81 52 ARG B C 1
ATOM 1556 O O . ARG B 1 52 ? -12.516 8.906 10.82 1 89.81 52 ARG B O 1
ATOM 1563 N N . THR B 1 53 ? -12.883 10.586 9.383 1 84.81 53 THR B N 1
ATOM 1564 C CA . THR B 1 53 ? -14.25 10.172 9.125 1 84.81 53 THR B CA 1
ATOM 1565 C C . THR B 1 53 ? -14.289 8.758 8.547 1 84.81 53 THR B C 1
ATOM 1567 O O . THR B 1 53 ? -15.078 7.922 8.984 1 84.81 53 THR B O 1
ATOM 1570 N N . TRP B 1 54 ? -13.406 8.492 7.602 1 82.12 54 TRP B N 1
ATOM 1571 C CA . TRP B 1 54 ? -13.359 7.176 6.977 1 82.12 54 TRP B CA 1
ATOM 1572 C C . TRP B 1 54 ? -12.898 6.117 7.973 1 82.12 54 TRP B C 1
ATOM 1574 O O . TRP B 1 54 ? -13.438 5.008 8 1 82.12 54 TRP B O 1
ATOM 1584 N N . ALA B 1 55 ? -11.906 6.461 8.75 1 82.75 55 ALA B N 1
ATOM 1585 C CA . ALA B 1 55 ? -11.398 5.527 9.75 1 82.75 55 ALA B CA 1
ATOM 1586 C C . ALA B 1 55 ? -12.492 5.141 10.75 1 82.75 55 ALA B C 1
ATOM 1588 O O . ALA B 1 55 ? -12.617 3.973 11.125 1 82.75 55 ALA B O 1
ATOM 1589 N N . LEU B 1 56 ? -13.289 6.086 11.18 1 79.31 56 LEU B N 1
ATOM 1590 C CA . LEU B 1 56 ? -14.344 5.852 12.156 1 79.31 56 LEU B CA 1
ATOM 1591 C C . LEU B 1 56 ? -15.492 5.07 11.531 1 79.31 56 LEU B C 1
ATOM 1593 O O . LEU B 1 56 ? -16.078 4.199 12.18 1 79.31 56 LEU B O 1
ATOM 1597 N N . ARG B 1 57 ? -15.719 5.227 10.305 1 80.88 57 ARG B N 1
ATOM 1598 C CA . ARG B 1 57 ? -16.891 4.637 9.656 1 80.88 57 ARG B CA 1
ATOM 1599 C C . ARG B 1 57 ? -16.578 3.223 9.172 1 80.88 57 ARG B C 1
ATOM 1601 O O . ARG B 1 57 ? -17.453 2.344 9.234 1 80.88 57 ARG B O 1
ATOM 1608 N N . TYR B 1 58 ? -15.383 2.982 8.672 1 83.25 58 TYR B N 1
ATOM 1609 C CA . TYR B 1 58 ? -15.133 1.73 7.969 1 83.25 58 TYR B CA 1
ATOM 1610 C C . TYR B 1 58 ? -14.055 0.913 8.68 1 83.25 58 TYR B C 1
ATOM 1612 O O . TYR B 1 58 ? -13.664 -0.153 8.203 1 83.25 58 TYR B O 1
ATOM 1620 N N . ASP B 1 59 ? -13.562 1.406 9.75 1 87.31 59 ASP B N 1
ATOM 1621 C CA . ASP B 1 59 ? -12.664 0.672 10.633 1 87.31 59 ASP B CA 1
ATOM 1622 C C . ASP B 1 59 ? -11.398 0.237 9.891 1 87.31 59 ASP B C 1
ATOM 1624 O O . ASP B 1 59 ? -11.016 -0.935 9.938 1 87.31 59 ASP B O 1
ATOM 1628 N N . PHE B 1 60 ? -10.867 1.156 9.219 1 90.88 60 PHE B N 1
ATOM 1629 C CA . PHE B 1 60 ? -9.602 0.889 8.547 1 90.88 60 PHE B CA 1
ATOM 1630 C C . PHE B 1 60 ? -8.508 0.548 9.562 1 90.88 60 PHE B C 1
ATOM 1632 O O . PHE B 1 60 ? -8.484 1.104 10.664 1 90.88 60 PHE B O 1
ATOM 1639 N N . ASP B 1 61 ? -7.633 -0.331 9.125 1 94.69 61 ASP B N 1
ATOM 1640 C CA . ASP B 1 61 ? -6.52 -0.728 9.977 1 94.69 61 ASP B CA 1
ATOM 1641 C C . ASP B 1 61 ? -5.344 0.238 9.828 1 94.69 61 ASP B C 1
ATOM 1643 O O . ASP B 1 61 ? -4.461 0.284 10.688 1 94.69 61 ASP B O 1
ATOM 1647 N N . GLY B 1 62 ? -5.332 1.003 8.742 1 95.75 62 GLY B N 1
ATOM 1648 C CA . GLY B 1 62 ? -4.234 1.935 8.531 1 95.75 62 GLY B CA 1
ATOM 1649 C C . GLY B 1 62 ? -4.418 2.797 7.297 1 95.75 62 GLY B C 1
ATOM 1650 O O . GLY B 1 62 ? -5.305 2.539 6.477 1 95.75 62 GLY B O 1
ATOM 1651 N N . VAL B 1 63 ? -3.609 3.865 7.27 1 95.5 63 VAL B N 1
ATOM 1652 C CA . VAL B 1 63 ? -3.543 4.746 6.109 1 95.5 63 VAL B CA 1
ATOM 1653 C C . VAL B 1 63 ? -2.092 4.887 5.652 1 95.5 63 VAL B C 1
ATOM 1655 O O . VAL B 1 63 ? -1.186 5.027 6.477 1 95.5 63 VAL B O 1
ATOM 1658 N N . PHE B 1 64 ? -1.95 4.746 4.383 1 96.56 64 PHE B N 1
ATOM 1659 C CA . PHE B 1 64 ? -0.651 4.953 3.756 1 96.56 64 PHE B CA 1
ATOM 1660 C C . PHE B 1 64 ? -0.651 6.23 2.924 1 96.56 64 PHE B C 1
ATOM 1662 O O . PHE B 1 64 ? -1.634 6.535 2.246 1 96.56 64 PHE B O 1
ATOM 1669 N N . VAL B 1 65 ? 0.417 6.91 3.008 1 95.44 65 VAL B N 1
ATOM 1670 C CA . VAL B 1 65 ? 0.658 8.109 2.213 1 95.44 65 VAL B CA 1
ATOM 1671 C C . VAL B 1 65 ? 2.068 8.07 1.627 1 95.44 65 VAL B C 1
ATOM 1673 O O . VAL B 1 65 ? 3.02 7.68 2.311 1 95.44 65 VAL B O 1
ATOM 1676 N N . ALA B 1 66 ? 2.23 8.516 0.378 1 94.31 66 ALA B N 1
ATOM 1677 C CA . ALA B 1 66 ? 3.566 8.648 -0.198 1 94.31 66 ALA B CA 1
ATOM 1678 C C . ALA B 1 66 ? 4.41 9.641 0.599 1 94.31 66 ALA B C 1
ATOM 1680 O O . ALA B 1 66 ? 3.932 10.711 0.981 1 94.31 66 ALA B O 1
ATOM 1681 N N . TRP B 1 67 ? 5.586 9.242 0.883 1 95.12 67 TRP B N 1
ATOM 1682 C CA . TRP B 1 67 ? 6.527 10.219 1.413 1 95.12 67 TRP B CA 1
ATOM 1683 C C . TRP B 1 67 ? 7.148 11.047 0.288 1 95.12 67 TRP B C 1
ATOM 1685 O O . TRP B 1 67 ? 7.629 10.492 -0.703 1 95.12 67 TRP B O 1
ATOM 1695 N N . GLY B 1 68 ? 7.145 12.258 0.41 1 91.06 68 GLY B N 1
ATOM 1696 C CA . GLY B 1 68 ? 7.578 13.148 -0.652 1 91.06 68 GLY B CA 1
ATOM 1697 C C . GLY B 1 68 ? 9.07 13.07 -0.925 1 91.06 68 GLY B C 1
ATOM 1698 O O . GLY B 1 68 ? 9.852 12.75 -0.03 1 91.06 68 GLY B O 1
ATOM 1699 N N . ALA B 1 69 ? 9.398 13.414 -2.17 1 88 69 ALA B N 1
ATOM 1700 C CA . ALA B 1 69 ? 10.797 13.523 -2.568 1 88 69 ALA B CA 1
ATOM 1701 C C . ALA B 1 69 ? 11.523 14.57 -1.727 1 88 69 ALA B C 1
ATOM 1703 O O . ALA B 1 69 ? 10.891 15.367 -1.036 1 88 69 ALA B O 1
ATOM 1704 N N . PRO B 1 70 ? 12.828 14.516 -1.798 1 85.38 70 PRO B N 1
ATOM 1705 C CA . PRO B 1 70 ? 13.625 15.375 -0.925 1 85.38 70 PRO B CA 1
ATOM 1706 C C . PRO B 1 70 ? 13.219 16.844 -1.015 1 85.38 70 PRO B C 1
ATOM 1708 O O . PRO B 1 70 ? 13.211 17.547 -0.002 1 85.38 70 PRO B O 1
ATOM 1711 N N . ARG B 1 71 ? 12.859 17.281 -2.137 1 86.06 71 ARG B N 1
ATOM 1712 C CA . ARG B 1 71 ? 12.453 18.688 -2.273 1 86.06 71 ARG B CA 1
ATOM 1713 C C . ARG B 1 71 ? 11.18 18.953 -1.483 1 86.06 71 ARG B C 1
ATOM 1715 O O . ARG B 1 71 ? 10.883 20.109 -1.163 1 86.06 71 ARG B O 1
ATOM 1722 N N . GLU B 1 72 ? 10.453 17.891 -1.163 1 90.31 72 GLU B N 1
ATOM 1723 C CA . GLU B 1 72 ? 9.18 17.984 -0.456 1 90.31 72 GLU B CA 1
ATOM 1724 C C . GLU B 1 72 ? 9.305 17.5 0.983 1 90.31 72 GLU B C 1
ATOM 1726 O O . GLU B 1 72 ? 8.305 17.391 1.695 1 90.31 72 GLU B O 1
ATOM 1731 N N . ALA B 1 73 ? 10.484 17.234 1.398 1 85.38 73 ALA B N 1
ATOM 1732 C CA . ALA B 1 73 ? 10.711 16.5 2.635 1 85.38 73 ALA B CA 1
ATOM 1733 C C . ALA B 1 73 ? 10.109 17.219 3.834 1 85.38 73 ALA B C 1
ATOM 1735 O O . ALA B 1 73 ? 9.391 16.625 4.637 1 85.38 73 ALA B O 1
ATOM 1736 N N . ASN B 1 74 ? 10.344 18.516 3.961 1 89.56 74 ASN B N 1
ATOM 1737 C CA . ASN B 1 74 ? 9.844 19.266 5.109 1 89.56 74 ASN B CA 1
ATOM 1738 C C . ASN B 1 74 ? 8.32 19.312 5.137 1 89.56 74 ASN B C 1
ATOM 1740 O O . ASN B 1 74 ? 7.707 19.078 6.18 1 89.56 74 ASN B O 1
ATOM 1744 N N . ARG B 1 75 ? 7.738 19.578 4.027 1 93.75 75 ARG B N 1
ATOM 1745 C CA . ARG B 1 75 ? 6.281 19.641 3.938 1 93.75 75 ARG B CA 1
ATOM 1746 C C . ARG B 1 75 ? 5.66 18.266 4.215 1 93.75 75 ARG B C 1
ATOM 1748 O O . ARG B 1 75 ? 4.66 18.172 4.926 1 93.75 75 ARG B O 1
ATOM 1755 N N . THR B 1 76 ? 6.242 17.328 3.701 1 94.62 76 THR B N 1
ATOM 1756 C CA . THR B 1 76 ? 5.719 15.984 3.896 1 94.62 76 THR B CA 1
ATOM 1757 C C . THR B 1 76 ? 5.863 15.555 5.355 1 94.62 76 THR B C 1
ATOM 1759 O O . THR B 1 76 ? 4.969 14.906 5.91 1 94.62 76 THR B O 1
ATOM 1762 N N . ALA B 1 77 ? 6.996 15.914 5.949 1 93 77 ALA B N 1
ATOM 1763 C CA . ALA B 1 77 ? 7.172 15.625 7.367 1 93 77 ALA B CA 1
ATOM 1764 C C . ALA B 1 77 ? 6.086 16.297 8.203 1 93 77 ALA B C 1
ATOM 1766 O O . ALA B 1 77 ? 5.57 15.695 9.156 1 93 77 ALA B O 1
ATOM 1767 N N . ALA B 1 78 ? 5.75 17.5 7.887 1 94.75 78 ALA B N 1
ATOM 1768 C CA . ALA B 1 78 ? 4.684 18.203 8.594 1 94.75 78 ALA B CA 1
ATOM 1769 C C . ALA B 1 78 ? 3.352 17.484 8.445 1 94.75 78 ALA B C 1
ATOM 1771 O O . ALA B 1 78 ? 2.59 17.359 9.406 1 94.75 78 ALA B O 1
ATOM 1772 N N . LEU B 1 79 ? 3.051 17.031 7.273 1 96.94 79 LEU B N 1
ATOM 1773 C CA . LEU B 1 79 ? 1.834 16.266 7.035 1 96.94 79 LEU B CA 1
ATOM 1774 C C . LEU B 1 79 ? 1.813 15 7.887 1 96.94 79 LEU B C 1
ATOM 1776 O O . LEU B 1 79 ? 0.809 14.703 8.539 1 96.94 79 LEU B O 1
ATOM 1780 N N . PHE B 1 80 ? 2.885 14.32 7.93 1 97.75 80 PHE B N 1
ATOM 1781 C CA . PHE B 1 80 ? 2.934 13.07 8.672 1 97.75 80 PHE B CA 1
ATOM 1782 C C . PHE B 1 80 ? 2.85 13.328 10.172 1 97.75 80 PHE B C 1
ATOM 1784 O O . PHE B 1 80 ? 2.252 12.539 10.914 1 97.75 80 PHE B O 1
ATOM 1791 N N . ARG B 1 81 ? 3.488 14.383 10.625 1 95.44 81 ARG B N 1
ATOM 1792 C CA . ARG B 1 81 ? 3.324 14.727 12.039 1 95.44 81 ARG B CA 1
ATOM 1793 C C . ARG B 1 81 ? 1.854 14.953 12.375 1 95.44 81 ARG B C 1
ATOM 1795 O O . ARG B 1 81 ? 1.371 14.477 13.406 1 95.44 81 ARG B O 1
ATOM 1802 N N . ALA B 1 82 ? 1.172 15.648 11.555 1 96.38 82 ALA B N 1
ATOM 1803 C CA . ALA B 1 82 ? -0.257 15.875 11.758 1 96.38 82 ALA B CA 1
ATOM 1804 C C . ALA B 1 82 ? -1.031 14.562 11.734 1 96.38 82 ALA B C 1
ATOM 1806 O O . ALA B 1 82 ? -1.931 14.352 12.555 1 96.38 82 ALA B O 1
ATOM 1807 N N . LEU B 1 83 ? -0.736 13.719 10.781 1 96.94 83 LEU B N 1
ATOM 1808 C CA . LEU B 1 83 ? -1.369 12.406 10.688 1 96.94 83 LEU B CA 1
ATOM 1809 C C . LEU B 1 83 ? -1.17 11.609 11.969 1 96.94 83 LEU B C 1
ATOM 1811 O O . LEU B 1 83 ? -2.127 11.055 12.516 1 96.94 83 LEU B O 1
ATOM 1815 N N . VAL B 1 84 ? 0.07 11.586 12.461 1 97.12 84 VAL B N 1
ATOM 1816 C CA . VAL B 1 84 ? 0.423 10.797 13.641 1 97.12 84 VAL B CA 1
ATOM 1817 C C . VAL B 1 84 ? -0.295 11.352 14.867 1 97.12 84 VAL B C 1
ATOM 1819 O O . VAL B 1 84 ? -0.902 10.594 15.633 1 97.12 84 VAL B O 1
ATOM 1822 N N . GLU B 1 85 ? -0.27 12.578 15.008 1 95.81 85 GLU B N 1
ATOM 1823 C CA . GLU B 1 85 ? -0.885 13.211 16.172 1 95.81 85 GLU B CA 1
ATOM 1824 C C . GLU B 1 85 ? -2.393 12.977 16.188 1 95.81 85 GLU B C 1
ATOM 1826 O O . GLU B 1 85 ? -2.969 12.711 17.25 1 95.81 85 GLU B O 1
ATOM 1831 N N . ASP B 1 86 ? -2.984 12.945 15.094 1 95.62 86 ASP B N 1
ATOM 1832 C CA . ASP B 1 86 ? -4.441 12.945 15.039 1 95.62 86 ASP B CA 1
ATOM 1833 C C . ASP B 1 86 ? -4.984 11.531 14.891 1 95.62 86 ASP B C 1
ATOM 1835 O O . ASP B 1 86 ? -6.02 11.188 15.469 1 95.62 86 ASP B O 1
ATOM 1839 N N . L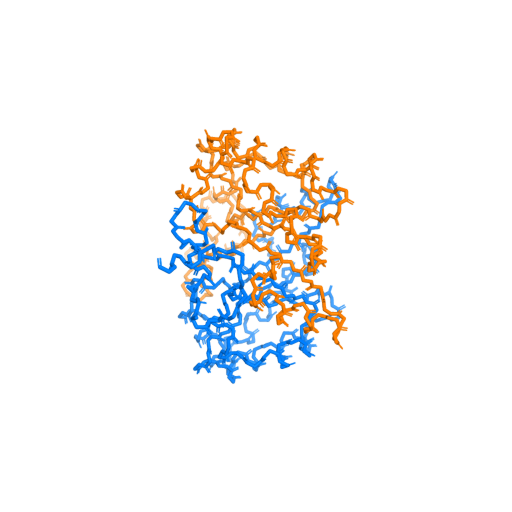EU B 1 87 ? -4.297 10.688 14.125 1 96.25 87 LEU B N 1
ATOM 1840 C CA . LEU B 1 87 ? -4.949 9.469 13.664 1 96.25 87 LEU B CA 1
ATOM 1841 C C . LEU B 1 87 ? -4.293 8.234 14.273 1 96.25 87 LEU B C 1
ATOM 1843 O O . LEU B 1 87 ? -4.891 7.16 14.312 1 96.25 87 LEU B O 1
ATOM 1847 N N . ARG B 1 88 ? -3.078 8.352 14.773 1 95.38 88 ARG B N 1
ATOM 1848 C CA . ARG B 1 88 ? -2.332 7.176 15.211 1 95.38 88 ARG B CA 1
ATOM 1849 C C . ARG B 1 88 ? -3.049 6.469 16.359 1 95.38 88 ARG B C 1
ATOM 1851 O O . ARG B 1 88 ? -2.945 5.25 16.5 1 95.38 88 ARG B O 1
ATOM 1858 N N . PRO B 1 89 ? -3.75 7.141 17.25 1 93.75 89 PRO B N 1
ATOM 1859 C CA . PRO B 1 89 ? -4.477 6.434 18.297 1 93.75 89 PRO B CA 1
ATOM 1860 C C . PRO B 1 89 ? -5.547 5.492 17.75 1 93.75 89 PRO B C 1
ATOM 1862 O O . PRO B 1 89 ? -6 4.59 18.453 1 93.75 89 PRO B O 1
ATOM 1865 N N . ARG B 1 90 ? -5.922 5.613 16.469 1 91.5 90 ARG B N 1
ATOM 1866 C CA . ARG B 1 90 ? -7.043 4.855 15.922 1 91.5 90 ARG B CA 1
ATOM 1867 C C . ARG B 1 90 ? -6.574 3.887 14.844 1 91.5 90 ARG B C 1
ATOM 1869 O O . ARG B 1 90 ? -7.145 2.807 14.68 1 91.5 90 ARG B O 1
ATOM 1876 N N . LEU B 1 91 ? -5.621 4.344 14.078 1 93.75 91 LEU B N 1
ATOM 1877 C CA . LEU B 1 91 ? -5.172 3.504 12.977 1 93.75 91 LEU B CA 1
ATOM 1878 C C . LEU B 1 91 ? -3.664 3.631 12.773 1 93.75 91 LEU B C 1
ATOM 1880 O O . LEU B 1 91 ? -3.043 4.57 13.281 1 93.75 91 LEU B O 1
ATOM 1884 N N . ASN B 1 92 ? -3.064 2.67 12.055 1 96.56 92 ASN B N 1
ATOM 1885 C CA . ASN B 1 92 ? -1.647 2.686 11.703 1 96.56 92 ASN B CA 1
ATOM 1886 C C . ASN B 1 92 ? -1.35 3.715 10.617 1 96.56 92 ASN B C 1
ATOM 1888 O O . ASN B 1 92 ? -2.166 3.932 9.719 1 96.56 92 ASN B O 1
ATOM 1892 N N . ILE B 1 93 ? -0.224 4.324 10.82 1 97.94 93 ILE B N 1
ATOM 1893 C CA . ILE B 1 93 ? 0.244 5.273 9.812 1 97.94 93 ILE B CA 1
ATOM 1894 C C . ILE B 1 93 ? 1.413 4.672 9.039 1 97.94 93 ILE B C 1
ATOM 1896 O O . ILE B 1 93 ? 2.391 4.215 9.633 1 97.94 93 ILE B O 1
ATOM 1900 N N . GLY B 1 94 ? 1.312 4.703 7.715 1 97.69 94 GLY B N 1
ATOM 1901 C CA . GLY B 1 94 ? 2.361 4.152 6.875 1 97.69 94 GLY B CA 1
ATOM 1902 C C . GLY B 1 94 ? 2.848 5.125 5.816 1 97.69 94 GLY B C 1
ATOM 1903 O O . GLY B 1 94 ? 2.066 5.918 5.285 1 97.69 94 GLY B O 1
ATOM 1904 N N . ALA B 1 95 ? 4.082 5.008 5.527 1 97 95 ALA B N 1
ATOM 1905 C CA . ALA B 1 95 ? 4.695 5.762 4.438 1 97 95 ALA B CA 1
ATOM 1906 C C . ALA B 1 95 ? 5.043 4.848 3.268 1 97 95 ALA B C 1
ATOM 1908 O O . ALA B 1 95 ? 5.477 3.711 3.467 1 97 95 ALA B O 1
ATOM 1909 N N . ILE B 1 96 ? 4.859 5.348 2.084 1 95.06 96 ILE B N 1
ATOM 1910 C CA . ILE B 1 96 ? 5.277 4.648 0.873 1 95.06 96 ILE B CA 1
ATOM 1911 C C . ILE B 1 96 ? 6.543 5.289 0.315 1 95.06 96 ILE B C 1
ATOM 1913 O O . ILE B 1 96 ? 6.586 6.504 0.094 1 95.06 96 ILE B O 1
ATOM 1917 N N . LEU B 1 97 ? 7.559 4.473 0.141 1 91.94 97 LEU B N 1
ATOM 1918 C CA . LEU B 1 97 ? 8.867 4.898 -0.342 1 91.94 97 LEU B CA 1
ATOM 1919 C C . LEU B 1 97 ? 9.281 4.098 -1.571 1 91.94 97 LEU B C 1
ATOM 1921 O O . LEU B 1 97 ? 8.836 2.963 -1.757 1 91.94 97 LEU B O 1
ATOM 1925 N N . PRO B 1 98 ? 10.148 4.734 -2.416 1 85.69 98 PRO B N 1
ATOM 1926 C CA . PRO B 1 98 ? 10.703 3.918 -3.494 1 85.69 98 PRO B CA 1
ATOM 1927 C C . PRO B 1 98 ? 11.656 2.836 -2.984 1 85.69 98 PRO B C 1
ATOM 1929 O O . PRO B 1 98 ? 12.219 2.971 -1.895 1 85.69 98 PRO B O 1
ATOM 1932 N N . ALA B 1 99 ? 11.883 1.772 -3.713 1 77.12 99 ALA B N 1
ATOM 1933 C CA . ALA B 1 99 ? 12.711 0.648 -3.273 1 77.12 99 ALA B CA 1
ATOM 1934 C C . ALA B 1 99 ? 14.109 0.72 -3.883 1 77.12 99 ALA B C 1
ATOM 1936 O O . ALA B 1 99 ? 14.953 -0.139 -3.615 1 77.12 99 ALA B O 1
ATOM 1937 N N . SER B 1 100 ? 14.359 1.72 -4.676 1 74.19 100 SER B N 1
ATOM 1938 C CA . SER B 1 100 ? 15.695 1.789 -5.258 1 74.19 100 SER B CA 1
ATOM 1939 C C . SER B 1 100 ? 16.672 2.521 -4.34 1 74.19 100 SER B C 1
ATOM 1941 O O . SER B 1 100 ? 16.297 3.496 -3.684 1 74.19 100 SER B O 1
ATOM 1943 N N . ARG B 1 101 ? 17.859 1.965 -4.281 1 70.75 101 ARG B N 1
ATOM 1944 C CA . ARG B 1 101 ? 18.891 2.576 -3.463 1 70.75 101 ARG B CA 1
ATOM 1945 C C . ARG B 1 101 ? 19.125 4.027 -3.869 1 70.75 101 ARG B C 1
ATOM 1947 O O . ARG B 1 101 ? 19.266 4.902 -3.012 1 70.75 101 ARG B O 1
ATOM 1954 N N . GLU B 1 102 ? 19.266 4.207 -5.168 1 72.75 102 GLU B N 1
ATOM 1955 C CA . GLU B 1 102 ? 19.516 5.551 -5.68 1 72.75 102 GLU B CA 1
ATOM 1956 C C . GLU B 1 102 ? 18.438 6.531 -5.211 1 72.75 102 GLU B C 1
ATOM 1958 O O . GLU B 1 102 ? 18.75 7.637 -4.77 1 72.75 102 GLU B O 1
ATOM 1963 N N . ALA B 1 103 ? 17.234 6.023 -5.184 1 76.5 103 ALA B N 1
ATOM 1964 C CA . ALA B 1 103 ? 16.141 6.906 -4.785 1 76.5 103 ALA B CA 1
ATOM 1965 C C . ALA B 1 103 ? 16.125 7.113 -3.275 1 76.5 103 ALA B C 1
ATOM 1967 O O . ALA B 1 103 ? 15.945 8.234 -2.799 1 76.5 103 ALA B O 1
ATOM 1968 N N . LEU B 1 104 ? 16.453 6.074 -2.561 1 82.38 104 LEU B N 1
ATOM 1969 C CA . LEU B 1 104 ? 16.344 6.109 -1.106 1 82.38 104 LEU B CA 1
ATOM 1970 C C . LEU B 1 104 ? 17.453 6.961 -0.497 1 82.38 104 LEU B C 1
ATOM 1972 O O . LEU B 1 104 ? 17.297 7.496 0.602 1 82.38 104 LEU B O 1
ATOM 1976 N N . SER B 1 105 ? 18.547 7.051 -1.229 1 79.94 105 SER B N 1
ATOM 1977 C CA . SER B 1 105 ? 19.719 7.723 -0.677 1 79.94 105 SER B CA 1
ATOM 1978 C C . SER B 1 105 ? 19.438 9.203 -0.431 1 79.94 105 SER B C 1
ATOM 1980 O O . SER B 1 105 ? 20.125 9.844 0.365 1 79.94 105 SER B O 1
ATOM 1982 N N . SER B 1 106 ? 18.453 9.68 -1.004 1 84.19 106 SER B N 1
ATOM 1983 C CA . SER B 1 106 ? 18.172 11.109 -0.859 1 84.19 106 SER B CA 1
ATOM 1984 C C . SER B 1 106 ? 17.109 11.352 0.204 1 84.19 106 SER B C 1
ATOM 1986 O O . SER B 1 106 ? 16.797 12.5 0.521 1 84.19 106 SER B O 1
ATOM 1988 N N . TYR B 1 107 ? 16.578 10.336 0.784 1 87.69 107 TYR B N 1
ATOM 1989 C CA . TYR B 1 107 ? 15.523 10.469 1.784 1 87.69 107 TYR B CA 1
ATOM 1990 C C . TYR B 1 107 ? 16.109 10.477 3.193 1 87.69 107 TYR B C 1
ATOM 1992 O O . TYR B 1 107 ? 17.109 9.82 3.457 1 87.69 107 TYR B O 1
ATOM 2000 N N . ASP B 1 108 ? 15.547 11.258 4.07 1 88.94 108 ASP B N 1
ATOM 2001 C CA . ASP B 1 108 ? 15.844 11.156 5.496 1 88.94 108 ASP B CA 1
ATOM 2002 C C . ASP B 1 108 ? 15.125 9.969 6.125 1 88.94 108 ASP B C 1
ATOM 2004 O O . ASP B 1 108 ? 14.086 10.133 6.777 1 88.94 108 ASP B O 1
ATOM 2008 N N . LEU B 1 109 ? 15.688 8.852 6.031 1 90.38 109 LEU B N 1
ATOM 2009 C CA . LEU B 1 109 ? 15.039 7.621 6.461 1 90.38 109 LEU B CA 1
ATOM 2010 C C . LEU B 1 109 ? 14.906 7.57 7.98 1 90.38 109 LEU B C 1
ATOM 2012 O O . LEU B 1 109 ? 13.984 6.957 8.508 1 90.38 109 LEU B O 1
ATOM 2016 N N . GLU B 1 110 ? 15.867 8.156 8.648 1 90.25 110 GLU B N 1
ATOM 2017 C CA . GLU B 1 110 ? 15.758 8.219 10.102 1 90.25 110 GLU B CA 1
ATOM 2018 C C . GLU B 1 110 ? 14.461 8.898 10.531 1 90.25 110 GLU B C 1
ATOM 2020 O O . GLU B 1 110 ? 13.758 8.414 11.414 1 90.25 110 GLU B O 1
ATOM 2025 N N . GLU B 1 111 ? 14.133 9.953 9.898 1 92.44 111 GLU B N 1
ATOM 2026 C CA . GLU B 1 111 ? 12.898 10.664 10.219 1 92.44 111 GLU B CA 1
ATOM 2027 C C . GLU B 1 111 ? 11.672 9.828 9.859 1 92.44 111 GLU B C 1
ATOM 2029 O O . GLU B 1 111 ? 10.711 9.766 10.633 1 92.44 111 GLU B O 1
ATOM 2034 N N . VAL B 1 112 ? 11.664 9.25 8.68 1 94.12 112 VAL B N 1
ATOM 2035 C CA . VAL B 1 112 ? 10.531 8.438 8.25 1 94.12 112 VAL B CA 1
ATOM 2036 C C . VAL B 1 112 ? 10.258 7.344 9.281 1 94.12 112 VAL B C 1
ATOM 2038 O O . VAL B 1 112 ? 9.141 7.238 9.797 1 94.12 112 VAL B O 1
ATOM 2041 N N . PHE B 1 113 ? 11.289 6.594 9.688 1 94.12 113 PHE B N 1
ATOM 2042 C CA . PHE B 1 113 ? 11.109 5.426 10.539 1 94.12 113 PHE B CA 1
ATOM 2043 C C . PHE B 1 113 ? 10.773 5.844 11.961 1 94.12 113 PHE B C 1
ATOM 2045 O O . PHE B 1 113 ? 10.078 5.113 12.68 1 94.12 113 PHE B O 1
ATOM 2052 N N . ALA B 1 114 ? 11.156 6.988 12.352 1 93.69 114 ALA B N 1
ATOM 2053 C CA . ALA B 1 114 ? 10.812 7.488 13.688 1 93.69 114 ALA B CA 1
ATOM 2054 C C . ALA B 1 114 ? 9.359 7.961 13.734 1 93.69 114 ALA B C 1
ATOM 2056 O O . ALA B 1 114 ? 8.805 8.164 14.82 1 93.69 114 ALA B O 1
ATOM 2057 N N . THR B 1 115 ? 8.758 8.172 12.562 1 95.81 115 THR B N 1
ATOM 2058 C CA . THR B 1 115 ? 7.469 8.844 12.5 1 95.81 115 THR B CA 1
ATOM 2059 C C . THR B 1 115 ? 6.344 7.836 12.273 1 95.81 115 THR B C 1
ATOM 2061 O O . THR B 1 115 ? 5.254 7.98 12.828 1 95.81 115 THR B O 1
ATOM 2064 N N . VAL B 1 116 ? 6.594 6.785 11.555 1 97.31 116 VAL B N 1
ATOM 2065 C CA . VAL B 1 116 ? 5.484 5.98 11.047 1 97.31 116 VAL B CA 1
ATOM 2066 C C . VAL B 1 116 ? 5.516 4.598 11.695 1 97.31 116 VAL B C 1
ATOM 2068 O O . VAL B 1 116 ? 6.504 4.223 12.328 1 97.31 116 VAL B O 1
ATOM 2071 N N . ASP B 1 117 ? 4.445 3.834 11.508 1 97.25 117 ASP B N 1
ATOM 2072 C CA . ASP B 1 117 ? 4.305 2.469 12.008 1 97.25 117 ASP B CA 1
ATOM 2073 C C . ASP B 1 117 ? 4.676 1.45 10.93 1 97.25 117 ASP B C 1
ATOM 2075 O O . ASP B 1 117 ? 5.082 0.329 11.242 1 97.25 117 ASP B O 1
ATOM 2079 N N . TRP B 1 118 ? 4.492 1.894 9.68 1 97.25 118 TRP B N 1
ATOM 2080 C CA . TRP B 1 118 ? 4.734 1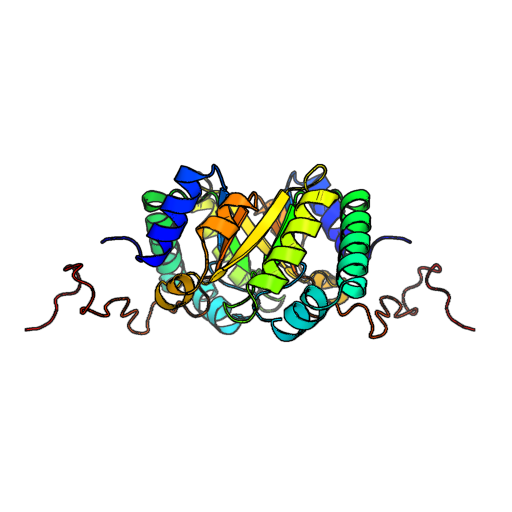.036 8.523 1 97.25 118 TRP B CA 1
ATOM 2081 C C . TRP B 1 118 ? 5.5 1.788 7.445 1 97.25 118 TRP B C 1
ATOM 2083 O O . TRP B 1 118 ? 5.312 2.994 7.262 1 97.25 118 TRP B O 1
ATOM 2093 N N . VAL B 1 119 ? 6.285 1.018 6.777 1 96.06 119 VAL B N 1
ATOM 2094 C CA . VAL B 1 119 ? 6.906 1.494 5.547 1 96.06 119 VAL B CA 1
ATOM 2095 C C . VAL B 1 119 ? 6.637 0.505 4.414 1 96.06 119 VAL B C 1
ATOM 2097 O O . VAL B 1 119 ? 6.828 -0.702 4.578 1 96.06 119 VAL B O 1
ATOM 2100 N N . MET B 1 120 ? 6.117 1.012 3.348 1 95.5 120 MET B N 1
ATOM 2101 C CA . MET B 1 120 ? 5.965 0.24 2.119 1 95.5 120 MET B CA 1
ATOM 2102 C C . MET B 1 120 ? 6.992 0.668 1.076 1 95.5 120 MET B C 1
ATOM 2104 O O . MET B 1 120 ? 7.062 1.844 0.715 1 95.5 120 MET B O 1
ATOM 2108 N N . ALA B 1 121 ? 7.746 -0.323 0.638 1 91.5 121 ALA B N 1
ATOM 2109 C CA . ALA B 1 121 ? 8.672 -0.08 -0.466 1 91.5 121 ALA B CA 1
ATOM 2110 C C . ALA B 1 121 ? 8.047 -0.478 -1.801 1 91.5 121 ALA B C 1
ATOM 2112 O O . ALA B 1 121 ? 7.496 -1.573 -1.934 1 91.5 121 ALA B O 1
ATOM 2113 N N . THR B 1 122 ? 7.992 0.417 -2.744 1 88.94 122 THR B N 1
ATOM 2114 C CA . THR B 1 122 ? 7.418 0.103 -4.047 1 88.94 122 THR B CA 1
ATOM 2115 C C . THR B 1 122 ? 8.516 -0.117 -5.082 1 88.94 122 THR B C 1
ATOM 2117 O O . THR B 1 122 ? 9.477 0.651 -5.148 1 88.94 122 THR B O 1
ATOM 2120 N N . THR B 1 123 ? 8.516 -1.282 -5.699 1 71.62 123 THR B N 1
ATOM 2121 C CA . THR B 1 123 ? 9.531 -1.619 -6.691 1 71.62 123 THR B CA 1
ATOM 2122 C C . THR B 1 123 ? 9.188 -1.006 -8.047 1 71.62 123 THR B C 1
ATOM 2124 O O . THR B 1 123 ? 9.727 -1.417 -9.07 1 71.62 123 THR B O 1
ATOM 2127 N N . HIS B 1 124 ? 8.633 0.14 -7.984 1 60.31 124 HIS B N 1
ATOM 2128 C CA . HIS B 1 124 ? 8.273 0.736 -9.266 1 60.31 124 HIS B CA 1
ATOM 2129 C C . HIS B 1 124 ? 9.305 0.393 -10.336 1 60.31 124 HIS B C 1
ATOM 2131 O O . HIS B 1 124 ? 10.508 0.562 -10.125 1 60.31 124 HIS B O 1
ATOM 2137 N N . GLY B 1 125 ? 8.859 -0.281 -11.508 1 49.62 125 GLY B N 1
ATOM 2138 C CA . GLY B 1 125 ? 9.703 -0.488 -12.664 1 49.62 125 GLY B CA 1
ATOM 2139 C C . GLY B 1 125 ? 10.664 -1.654 -12.508 1 49.62 125 GLY B C 1
ATOM 2140 O O . GLY B 1 125 ? 11.531 -1.868 -13.352 1 49.62 125 GLY B O 1
ATOM 2141 N N . PHE B 1 126 ? 10.672 -2.236 -11.422 1 46.69 126 PHE B N 1
ATOM 2142 C CA . PHE B 1 126 ? 11.602 -3.352 -11.305 1 46.69 126 PHE B CA 1
ATOM 2143 C C . PHE B 1 126 ? 11.219 -4.48 -12.25 1 46.69 126 PHE B C 1
ATOM 2145 O O . PHE B 1 126 ? 10.102 -5.004 -12.18 1 46.69 126 PHE B O 1
ATOM 2152 N N . TYR B 1 127 ? 11.523 -4.434 -13.609 1 42.34 127 TYR B N 1
ATOM 2153 C CA . TYR B 1 127 ? 11.312 -5.504 -14.57 1 42.34 127 TYR B CA 1
ATOM 2154 C C . TYR B 1 127 ? 12.367 -6.594 -14.422 1 42.34 127 TYR B C 1
ATOM 2156 O O . TYR B 1 127 ? 13.562 -6.305 -14.32 1 42.34 127 TYR B O 1
ATOM 2164 N N . PRO B 1 128 ? 11.969 -7.902 -14.172 1 37.78 128 PRO B N 1
ATOM 2165 C CA . PRO B 1 128 ? 12.992 -8.945 -14.234 1 37.78 128 PRO B CA 1
ATOM 2166 C C . PRO B 1 128 ? 13.875 -8.836 -15.477 1 37.78 128 PRO B C 1
ATOM 2168 O O . PRO B 1 128 ? 15.07 -9.141 -15.414 1 37.78 128 PRO B O 1
ATOM 2171 N N . GLY B 1 129 ? 13.406 -9.07 -16.734 1 37.03 129 GLY B N 1
ATOM 2172 C CA . GLY B 1 129 ? 14.203 -9.227 -17.938 1 37.03 129 GLY B CA 1
ATOM 2173 C C . GLY B 1 129 ? 15.164 -8.078 -18.172 1 37.03 129 GLY B C 1
ATOM 2174 O O . GLY B 1 129 ? 16.016 -8.141 -19.062 1 37.03 129 GLY B O 1
ATOM 2175 N N . LYS B 1 130 ? 14.742 -6.922 -18.375 1 35.38 130 LYS B N 1
ATOM 2176 C CA . LYS B 1 130 ? 15.82 -5.965 -18.625 1 35.38 130 LYS B CA 1
ATOM 2177 C C . LYS B 1 130 ? 16.859 -6.012 -17.516 1 35.38 130 LYS B C 1
ATOM 2179 O O . LYS B 1 130 ? 16.547 -6.355 -16.375 1 35.38 130 LYS B O 1
ATOM 2184 N N . HIS B 1 131 ? 18.172 -5.703 -17.859 1 30.52 131 HIS B N 1
ATOM 2185 C CA . HIS B 1 131 ? 19.312 -5.727 -16.938 1 30.52 131 HIS B CA 1
ATOM 2186 C C . HIS B 1 131 ? 18.906 -5.184 -15.562 1 30.52 131 HIS B C 1
ATOM 2188 O O . HIS B 1 131 ? 18.547 -4.012 -15.438 1 30.52 131 HIS B O 1
ATOM 2194 N N . TRP B 1 132 ? 18.25 -5.629 -14.953 1 35.97 132 TRP B N 1
ATOM 2195 C CA . TRP B 1 132 ? 18.438 -5.281 -13.547 1 35.97 132 TRP B CA 1
ATOM 2196 C C . TRP B 1 132 ? 19.906 -5.078 -13.219 1 35.97 132 TRP B C 1
ATOM 2198 O O . TRP B 1 132 ? 20.641 -6.051 -13.039 1 35.97 132 TRP B O 1
ATOM 2208 N N . ASN B 1 133 ? 20.531 -4.352 -14.031 1 30.58 133 ASN B N 1
ATOM 2209 C CA . ASN B 1 133 ? 21.797 -3.951 -13.43 1 30.58 133 ASN B CA 1
ATOM 2210 C C . ASN B 1 133 ? 21.594 -3.398 -12.023 1 30.58 133 ASN B C 1
ATOM 2212 O O . ASN B 1 133 ? 21.25 -2.232 -11.852 1 30.58 133 ASN B O 1
ATOM 2216 N N . TRP B 1 134 ? 20.875 -3.986 -11.227 1 32.41 134 TRP B N 1
ATOM 2217 C CA . TRP B 1 134 ? 21.359 -3.564 -9.914 1 32.41 134 TRP B CA 1
ATOM 2218 C C . TRP B 1 134 ? 22.875 -3.373 -9.914 1 32.41 134 TRP B C 1
ATOM 2220 O O . TRP B 1 134 ? 23.469 -3.137 -8.867 1 32.41 134 TRP B O 1
ATOM 2230 N N . THR B 1 135 ? 23.469 -3.945 -11.008 1 30.36 135 THR B N 1
ATOM 2231 C CA . THR B 1 135 ? 24.906 -3.777 -11.211 1 30.36 135 THR B CA 1
ATOM 2232 C C . THR B 1 135 ? 25.234 -2.336 -11.594 1 30.36 135 THR B C 1
ATOM 2234 O O . THR B 1 135 ? 26.312 -2.051 -12.102 1 30.36 135 THR B O 1
ATOM 2237 N N . SER B 1 136 ? 24.656 -1.289 -11.664 1 30.78 136 SER B N 1
ATOM 2238 C CA . SER B 1 136 ? 25.797 -0.384 -11.711 1 30.78 136 SER B CA 1
ATOM 2239 C C . SER B 1 136 ? 26.906 -0.856 -10.789 1 30.78 136 SER B C 1
ATOM 2241 O O . SER B 1 136 ? 26.719 -0.979 -9.578 1 30.78 136 SER B O 1
ATOM 2243 N N . CYS B 1 137 ? 27.797 -1.74 -11.18 1 29.09 137 CYS B N 1
ATOM 2244 C CA . CYS B 1 137 ? 29.172 -2.025 -10.82 1 29.09 137 CYS B CA 1
ATOM 2245 C C . CYS B 1 137 ? 29.875 -0.773 -10.289 1 29.09 137 CYS B C 1
ATOM 2247 O O . CYS B 1 137 ? 31.047 -0.822 -9.906 1 29.09 137 CYS B O 1
ATOM 2249 N N . SER B 1 138 ? 29.609 0.436 -10.766 1 29.48 138 SER B N 1
ATOM 2250 C CA . SER B 1 138 ? 30.422 1.346 -9.977 1 29.48 138 SER B CA 1
ATOM 2251 C C . SER B 1 138 ? 30.062 1.276 -8.5 1 29.48 138 SER B C 1
ATOM 2253 O O . SER B 1 138 ? 30.266 2.238 -7.754 1 29.48 138 SER B O 1
ATOM 2255 N N . SER B 1 139 ? 29.156 0.491 -8.188 1 27.98 139 SER B N 1
ATOM 2256 C CA . SER B 1 139 ? 29.188 0.404 -6.734 1 27.98 139 SER B CA 1
ATOM 2257 C C . SER B 1 139 ? 30.328 -0.493 -6.262 1 27.98 139 SER B C 1
ATOM 2259 O O . SER B 1 139 ? 30.734 -1.427 -6.965 1 27.98 139 SER B O 1
ATOM 2261 N N . PRO B 1 140 ? 31.25 -0.243 -5.426 1 27.97 140 PRO B N 1
ATOM 2262 C CA . PRO B 1 140 ? 32.312 -1.081 -4.895 1 27.97 140 PRO B CA 1
ATOM 2263 C C . PRO B 1 140 ? 31.875 -2.502 -4.578 1 27.97 140 PRO B C 1
ATOM 2265 O O . PRO B 1 140 ? 32.688 -3.352 -4.215 1 27.97 140 PRO B O 1
ATOM 2268 N N . TYR B 1 141 ? 30.656 -2.85 -4.426 1 25.06 141 TYR B N 1
ATOM 2269 C CA . TYR B 1 141 ? 30.531 -4.191 -3.867 1 25.06 141 TYR B CA 1
ATOM 2270 C C . TYR B 1 141 ? 30.453 -5.238 -4.973 1 25.06 141 TYR B C 1
ATOM 2272 O O . TYR B 1 141 ? 29.859 -4.992 -6.027 1 25.06 141 TYR B O 1
ATOM 2280 N N . LYS B 1 142 ? 31.328 -6.316 -5.188 1 27.84 142 LYS B N 1
ATOM 2281 C CA . LYS B 1 142 ? 31.922 -7.367 -6 1 27.84 142 LYS B CA 1
ATOM 2282 C C . LYS B 1 142 ? 30.859 -8.328 -6.535 1 27.84 142 LYS B C 1
ATOM 2284 O O . LYS B 1 142 ? 31.109 -9.039 -7.512 1 27.84 142 LYS B O 1
ATOM 2289 N N . TRP B 1 143 ? 29.734 -8.727 -6.012 1 27.23 143 TRP B N 1
ATOM 2290 C CA . TRP B 1 143 ? 29.234 -10.055 -6.344 1 27.23 143 TRP B CA 1
ATOM 2291 C C . TRP B 1 143 ? 28.5 -10.047 -7.68 1 27.23 143 TRP B C 1
ATOM 2293 O O . TRP B 1 143 ? 27.906 -11.047 -8.078 1 27.23 143 TRP B O 1
ATOM 2303 N N . VAL B 1 144 ? 27.938 -9.062 -8.344 1 29.2 144 VAL B N 1
ATOM 2304 C CA . VAL B 1 144 ? 27.469 -9.148 -9.719 1 29.2 144 VAL B CA 1
ATOM 2305 C C . VAL B 1 144 ? 28.625 -9.5 -10.648 1 29.2 144 VAL B C 1
ATOM 2307 O O . VAL B 1 144 ? 29.688 -8.883 -10.578 1 29.2 144 VAL B O 1
ATOM 2310 N N . PRO B 1 145 ? 28.641 -10.742 -11.133 1 27.67 145 PRO B N 1
ATOM 2311 C CA . PRO B 1 145 ? 29.734 -10.961 -12.07 1 27.67 145 PRO B CA 1
ATOM 2312 C C . PRO B 1 145 ? 29.828 -9.883 -13.156 1 27.67 145 PRO B C 1
ATOM 2314 O O . PRO B 1 145 ? 28.797 -9.43 -13.656 1 27.67 145 PRO B O 1
ATOM 2317 N N . CYS B 1 146 ? 30.594 -8.883 -13.016 1 30.81 146 CYS B N 1
ATOM 2318 C CA . CYS B 1 146 ? 31.172 -8.008 -14.031 1 30.81 146 CYS B CA 1
ATOM 2319 C C . CYS B 1 146 ? 31.625 -8.805 -15.25 1 30.81 146 CYS B C 1
ATOM 2321 O O . CYS B 1 146 ? 32.375 -9.781 -15.117 1 30.81 146 CYS B O 1
ATOM 2323 N N . SER B 1 147 ? 30.688 -9.203 -16.078 1 27.31 147 SER B N 1
ATOM 2324 C CA . SER B 1 147 ? 31.484 -9.719 -17.188 1 27.31 147 SER B CA 1
ATOM 2325 C C . SER B 1 147 ? 32.719 -8.859 -17.438 1 27.31 147 SER B C 1
ATOM 2327 O O . SER B 1 147 ? 32.625 -7.633 -17.484 1 27.31 147 SER B O 1
ATOM 2329 N N . GLY B 1 148 ? 33.875 -9.266 -17.141 1 25.8 148 GLY B N 1
ATOM 2330 C CA . GLY B 1 148 ? 35.094 -9.031 -17.875 1 25.8 148 GLY B CA 1
ATOM 2331 C C . GLY B 1 148 ? 34.969 -9.391 -19.344 1 25.8 148 GLY B C 1
ATOM 2332 O O . GLY B 1 148 ? 34.125 -10.219 -19.734 1 25.8 148 GLY B O 1
#

Sequence (296 aa):
MAGPEPVRVLYTGRLLNGVHLVLSAISPNESARLSEIAGNAKRRTKLLSQLRTWALRYDFDGVFVAWGAPREANRTAALFRALVEDLRPRLNIGAILPASREALSSYDLEEVFATVDWVMATTHGFYPGKHWNWTSCSSPYKWVPCSGMAGPEPVRVLYTGRLLNGVHLVLSAISPNESARLSEIAGNAKRRTKLLSQLRTWALRYDFDGVFVAWGAPREANRTAALFRALVEDLRPRLNIGAILPASREALSSYDLEEVFATVDWVMATTHGFYPGKHWNWTSCSSPYKWVPCSG

Nearest PDB structures (foldseek):
  7fbt-assembly1_A  TM=7.932E-01  e=1.079E-04  Rhizomucor miehei
  5xwf-assembly1_A  TM=8.018E-01  e=6.074E-04  Rhizomucor miehei
  4mnm-assembly1_A  TM=7.738E-01  e=5.344E-04  Cycas revoluta
  1bli-assembly1_A  TM=6.479E-01  e=9.565E-01  Bacillus licheniformis
  8jjm-assembly2_B  TM=6.078E-01  e=2.840E+00  Vibrio alginolyticus

Solvent-accessible surface area (backbone atoms only — not comparable to full-atom values): 16264 Å² total; per-residue (Å²): 126,81,65,62,66,28,52,49,54,53,35,50,43,24,70,76,54,74,29,44,40,31,34,31,72,39,51,73,89,37,55,69,58,47,50,56,30,36,71,28,74,68,46,41,51,50,51,50,52,51,49,51,53,48,38,72,72,51,61,36,53,25,41,29,33,41,57,48,57,62,94,37,36,70,36,35,50,53,43,48,52,53,46,43,73,72,40,43,91,74,26,42,39,26,33,34,40,67,42,44,42,80,62,44,70,61,48,66,56,69,60,53,40,73,66,35,49,30,38,32,30,31,38,80,85,73,52,85,82,54,81,65,53,78,58,56,64,90,44,83,84,64,84,67,78,68,79,125,127,82,64,62,65,26,52,48,55,53,36,51,43,23,72,76,54,73,29,47,38,31,34,31,71,38,52,74,90,37,54,69,58,48,52,56,31,37,71,28,74,69,48,41,50,49,52,52,52,51,49,49,52,47,37,71,72,52,61,37,55,26,42,29,32,40,57,51,56,62,95,36,35,69,36,36,50,54,43,48,52,53,45,44,74,71,40,44,93,74,26,43,40,27,35,34,42,65,42,43,41,80,64,44,71,61,48,67,57,70,58,52,39,72,66,34,49,30,39,33,31,33,38,79,85,73,50,83,82,55,83,64,53,81,44,66,63,86,44,88,73,73,82,62,82,65,81,124